Protein AF-A0A836X8H7-F1 (afdb_monomer)

Foldseek 3Di:
DDPVVVVVCCVVVDDVVVVVVVVVVVVVVQVVLLVQQLDDDDADDLQVQLCVLVVHDDSVLAFFPSSLLSLLLVLLVCCQPPRPGNLLQDDDPDSVVPLLSNLLSLLLLVLSLLSLCLCFQQWQDPDNPDDTDPLSVQQNVLSVPDSHAPDPVRNNVSSNSNSVSSSVQSVCSSVVNTGTDLALVSVLVSLVVLLVVLVVLLLLLVLLLVVVPPDVPCPVNPP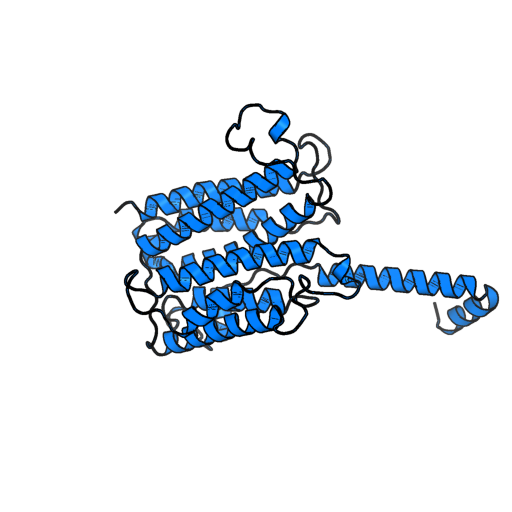DDRDPPVCNSSSLSSSLSNLSSVLSSLSSSCVSNVVVCVVLVNNVLSVLLSVLSVQLNPDDPDPDQDNDPCVDPDDHSSNSSSVSSVSSSVSSVVSSVSSVDD

Solvent-accessible surface area (backbone atoms only — not comparable to full-atom values): 17291 Å² total; per-residue (Å²): 137,55,76,65,63,52,54,54,46,39,72,73,61,36,71,70,51,44,51,52,50,52,51,52,51,49,51,52,53,51,52,54,50,52,52,55,39,55,51,76,81,78,89,73,62,45,64,62,50,31,29,61,76,69,73,47,93,53,73,87,78,51,51,64,44,41,38,37,44,42,40,51,27,50,52,51,48,43,56,46,66,36,53,80,37,55,54,51,32,51,88,51,84,72,53,67,78,50,58,50,51,30,26,16,48,51,20,24,46,52,40,48,39,54,48,36,47,38,40,44,59,34,29,46,25,94,45,89,84,48,80,71,52,76,30,43,70,50,16,34,61,26,53,69,48,64,72,55,36,64,54,91,78,28,32,65,59,36,35,49,51,14,29,52,22,36,54,49,42,45,56,27,36,75,67,70,73,46,61,51,46,72,42,45,68,40,51,24,56,48,31,54,53,50,28,55,49,32,50,52,44,21,51,52,26,41,43,52,64,60,56,77,75,76,64,89,77,59,82,90,55,73,84,61,74,75,60,56,82,92,45,40,55,37,52,45,26,18,43,42,21,23,40,57,41,43,41,50,50,50,57,16,43,54,61,47,32,35,69,51,29,54,77,59,73,37,50,68,49,51,52,49,26,44,49,28,37,53,60,43,60,55,89,78,88,63,98,62,90,43,70,36,89,70,83,59,97,46,60,29,55,40,52,56,29,21,52,26,31,44,54,21,24,54,40,31,48,52,50,30,52,46,42,69,57,128

Nearest PDB structures (foldseek):
  1aep-assembly1_A  TM=2.879E-01  e=6.092E+00  Locusta migratoria
  6gy8-assembly2_B  TM=2.038E-01  e=4.685E+00  Xenorhabdus nematophila ATCC 19061

Secondary structure (DSSP, 8-state):
--HHHHHHHHHHH-HHHHHHHHHHHHHHHHHHHHHHHTPPPPP--HHHHHHHHHT-S-GGGSPTTHHHHHHHHHHHHHHHHSTTS--TT--STTGGG--HHHHHHHHHHHHHHHHHHHIIIIIS-SSTTSPPPTTHHHHHHHHHS-TT--SSSPHHHHHHHHHHHHHHHHHHHHTTSS-----HHHHHHHHHHHHHHHHHHHHHHHHHTTGGGT-S--GGGTTSPPPPGGGHHHHHHHHHHHHHHHHHHHHHHHHHTHHHHHHTT-HHHHHHHHHHHHHHTPPP--SS--B--SSSSS-BHHHHHHHHHHHHHHHHHHHHHHHH--

Sequence (326 aa):
MTFRTLIDNIRYRGALWATGFFLLVAMILTTIYAQYISLEPNQFNVQKRALITAKKTTTRALPTGYVYSNTLSVLADTILEKNGGYLSNDIAPPSVFLDNMPSWEFGALVMIRDGATALRNQFARSQSQSNEDPDLARAEPSFYYQHNSWALPSTEGEYSKGAKALKGYMGRLLNNRAQFYSRADNLRQYFEVVEKRLGGLSARLIASTGRLQSDGVNQRYEAMKQTPWIKIDDVFWEARGATWALVHLLKAVEHDFGNVLANKNATETMKRVIHELEKAITPIWSPMILNGDGFGILSNYSLTMATYITRANAATLDLRDIMMRG

Radius of gyration: 23.07 Å; Cα contacts (8 Å, |Δi|>4): 443; chains: 1; bounding box: 54×48×78 Å

Mean predicted aligned error: 7.05 Å

Structure (mmCIF, N/CA/C/O backbone):
data_AF-A0A836X8H7-F1
#
_entry.id   AF-A0A836X8H7-F1
#
loop_
_atom_site.group_PDB
_atom_site.id
_atom_site.type_symbol
_atom_site.label_atom_id
_atom_site.label_alt_id
_atom_site.label_comp_id
_atom_site.label_asym_id
_atom_site.label_entity_id
_atom_site.label_seq_id
_atom_site.pdbx_PDB_ins_code
_atom_site.Cartn_x
_atom_site.Cartn_y
_atom_site.Cartn_z
_atom_site.occupancy
_atom_site.B_iso_or_equiv
_atom_site.auth_seq_id
_atom_site.auth_comp_id
_atom_site.auth_asym_id
_atom_site.auth_atom_id
_atom_site.pdbx_PDB_model_num
ATOM 1 N N . MET A 1 1 ? 5.248 0.593 -46.477 1.00 52.91 1 MET A N 1
ATOM 2 C CA . MET A 1 1 ? 6.104 -0.498 -46.992 1.00 52.91 1 MET A CA 1
ATOM 3 C C . MET A 1 1 ? 5.207 -1.705 -47.216 1.00 52.91 1 MET A C 1
ATOM 5 O O . MET A 1 1 ? 4.563 -2.133 -46.270 1.00 52.91 1 MET A O 1
ATOM 9 N N . THR A 1 2 ? 5.037 -2.175 -48.451 1.00 72.31 2 THR A N 1
ATOM 10 C CA . THR A 1 2 ? 4.169 -3.333 -48.740 1.00 72.31 2 THR A CA 1
ATOM 11 C C . THR A 1 2 ? 4.937 -4.632 -48.488 1.00 72.31 2 THR A C 1
ATOM 13 O O . THR A 1 2 ? 6.156 -4.670 -48.657 1.00 72.31 2 THR A O 1
ATOM 16 N N . PHE A 1 3 ? 4.248 -5.712 -48.110 1.00 69.81 3 PHE A N 1
ATOM 17 C CA . PHE A 1 3 ? 4.879 -7.007 -47.801 1.00 69.81 3 PHE A CA 1
ATOM 18 C C . PHE A 1 3 ? 5.780 -7.518 -48.946 1.00 69.81 3 PHE A C 1
ATOM 20 O O . PHE A 1 3 ? 6.871 -8.025 -48.704 1.00 69.81 3 PHE A O 1
ATOM 27 N N . ARG A 1 4 ? 5.387 -7.263 -50.206 1.00 68.12 4 ARG A N 1
ATOM 28 C CA . ARG A 1 4 ? 6.206 -7.541 -51.403 1.00 68.12 4 ARG A CA 1
ATOM 29 C C . ARG A 1 4 ? 7.549 -6.799 -51.402 1.00 68.12 4 ARG A C 1
ATOM 31 O O . ARG A 1 4 ? 8.583 -7.429 -51.564 1.00 68.12 4 ARG A O 1
ATOM 38 N N . THR A 1 5 ? 7.556 -5.496 -51.116 1.00 72.38 5 THR A N 1
ATOM 39 C CA . THR A 1 5 ? 8.798 -4.693 -51.081 1.00 72.38 5 THR A CA 1
ATOM 40 C C . THR A 1 5 ? 9.760 -5.079 -49.953 1.00 72.38 5 THR A C 1
ATOM 42 O O . THR A 1 5 ? 10.957 -4.808 -50.051 1.00 72.38 5 THR A O 1
ATOM 45 N N . LEU A 1 6 ? 9.260 -5.710 -48.885 1.00 69.44 6 LEU A N 1
ATOM 46 C CA . LEU A 1 6 ? 10.092 -6.259 -47.814 1.00 69.44 6 LEU A CA 1
ATOM 47 C C . LEU A 1 6 ? 10.798 -7.541 -48.281 1.00 69.44 6 LEU A C 1
ATOM 49 O O . LEU A 1 6 ? 12.006 -7.667 -48.107 1.00 69.44 6 LEU A O 1
ATOM 53 N N . ILE A 1 7 ? 10.062 -8.450 -48.932 1.00 70.88 7 ILE A N 1
ATOM 54 C CA . ILE A 1 7 ? 10.601 -9.706 -49.478 1.00 70.88 7 ILE A CA 1
ATOM 55 C C . ILE A 1 7 ? 11.658 -9.427 -50.553 1.00 70.88 7 ILE A C 1
ATOM 57 O O . ILE A 1 7 ? 12.737 -10.020 -50.517 1.00 70.88 7 ILE A O 1
ATOM 61 N N . ASP A 1 8 ? 11.391 -8.489 -51.464 1.00 70.19 8 ASP A N 1
ATOM 62 C CA . ASP A 1 8 ? 12.336 -8.136 -52.529 1.00 70.19 8 ASP A CA 1
ATOM 63 C C . ASP A 1 8 ? 13.625 -7.507 -51.965 1.00 70.19 8 ASP A C 1
ATOM 65 O O . ASP A 1 8 ? 14.724 -7.837 -52.412 1.00 70.19 8 ASP A O 1
ATOM 69 N N . ASN A 1 9 ? 13.525 -6.681 -50.913 1.00 66.75 9 ASN A N 1
ATOM 70 C CA . ASN A 1 9 ? 14.696 -6.132 -50.214 1.00 66.75 9 ASN A CA 1
ATOM 71 C C . ASN A 1 9 ? 15.510 -7.201 -49.471 1.00 66.75 9 ASN A C 1
ATOM 73 O O . ASN A 1 9 ? 16.740 -7.165 -49.521 1.00 66.75 9 ASN A O 1
ATOM 77 N N . ILE A 1 10 ? 14.847 -8.154 -48.805 1.00 67.38 10 ILE A N 1
ATOM 78 C CA . ILE A 1 10 ? 15.506 -9.289 -48.135 1.00 67.38 10 ILE A CA 1
ATOM 79 C C . ILE A 1 10 ? 16.299 -10.114 -49.157 1.00 67.38 10 ILE A C 1
ATOM 81 O O . ILE A 1 10 ? 17.438 -10.503 -48.897 1.00 67.38 10 ILE A O 1
ATOM 85 N N . ARG A 1 11 ? 15.725 -10.326 -50.347 1.00 65.06 11 ARG A N 1
ATOM 86 C CA . ARG A 1 11 ? 16.360 -11.076 -51.435 1.00 65.06 11 ARG A CA 1
ATOM 87 C C . ARG A 1 11 ? 17.559 -10.337 -52.046 1.00 65.06 11 ARG A C 1
ATOM 89 O O . ARG A 1 11 ? 18.520 -10.993 -52.431 1.00 65.06 11 ARG A O 1
ATOM 96 N N . TYR A 1 12 ? 17.526 -9.001 -52.101 1.00 70.12 12 TYR A N 1
ATOM 97 C CA . TYR A 1 12 ? 18.581 -8.169 -52.701 1.00 70.12 12 TYR A CA 1
ATOM 98 C C . TYR A 1 12 ? 19.761 -7.870 -51.754 1.00 70.12 12 TYR A C 1
ATOM 100 O O . TYR A 1 12 ? 20.890 -7.717 -52.208 1.00 70.12 12 TYR A O 1
ATOM 108 N N . ARG A 1 13 ? 19.522 -7.777 -50.436 1.00 75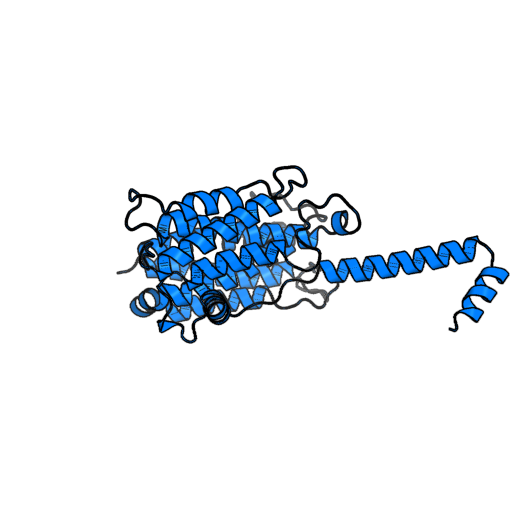.38 13 ARG A N 1
ATOM 109 C CA . ARG A 1 13 ? 20.534 -7.366 -49.434 1.00 75.38 13 ARG A CA 1
ATOM 110 C C . ARG A 1 13 ? 21.190 -8.521 -48.663 1.00 75.38 13 ARG A C 1
ATOM 112 O O . ARG A 1 13 ? 22.130 -8.287 -47.906 1.00 75.38 13 ARG A O 1
ATOM 119 N N . GLY A 1 14 ? 20.726 -9.755 -48.864 1.00 84.62 14 GLY A N 1
ATOM 120 C CA . GLY A 1 14 ? 21.307 -10.965 -48.277 1.00 84.62 14 GLY A CA 1
ATOM 121 C C . GLY A 1 14 ? 20.879 -11.251 -46.829 1.00 84.62 14 GLY A C 1
ATOM 122 O O . GLY A 1 14 ? 20.277 -10.421 -46.146 1.00 84.62 14 GLY A O 1
ATOM 123 N N . ALA A 1 15 ? 21.203 -12.458 -46.351 1.00 81.81 15 ALA A N 1
ATOM 124 C CA . ALA A 1 15 ? 20.744 -12.987 -45.062 1.00 81.81 15 ALA A CA 1
ATOM 125 C C . ALA A 1 15 ? 21.163 -12.134 -43.848 1.00 81.81 15 ALA A C 1
ATOM 127 O O . ALA A 1 15 ? 20.385 -12.004 -42.909 1.00 81.81 15 ALA A O 1
ATOM 128 N N . LEU A 1 16 ? 22.344 -11.504 -43.889 1.00 83.00 16 LEU A N 1
ATOM 129 C CA . LEU A 1 16 ? 22.856 -10.641 -42.813 1.00 83.00 16 LEU A CA 1
ATOM 130 C C . LEU A 1 16 ? 22.016 -9.371 -42.605 1.00 83.00 16 LEU A C 1
ATOM 132 O O . LEU A 1 16 ? 21.837 -8.916 -41.478 1.00 83.00 16 LEU A O 1
ATOM 136 N N . TRP A 1 17 ? 21.479 -8.791 -43.682 1.00 87.06 17 TRP A N 1
ATOM 137 C CA . TRP A 1 17 ? 20.604 -7.625 -43.568 1.00 87.06 17 TRP A CA 1
ATOM 138 C C . TRP A 1 17 ? 19.243 -8.013 -42.980 1.00 87.06 17 TRP A C 1
ATOM 140 O O . TRP A 1 17 ? 18.709 -7.306 -42.127 1.00 87.06 17 TRP A O 1
ATOM 150 N N . ALA A 1 18 ? 18.707 -9.165 -43.395 1.00 86.25 18 ALA A N 1
ATOM 151 C CA . ALA A 1 18 ? 17.451 -9.688 -42.870 1.00 86.25 18 ALA A CA 1
ATOM 152 C C . ALA A 1 18 ? 17.552 -10.027 -41.375 1.00 86.25 18 ALA A C 1
ATOM 154 O O . ALA A 1 18 ? 16.681 -9.624 -40.607 1.00 86.25 18 ALA A O 1
ATOM 155 N N . THR A 1 19 ? 18.624 -10.702 -40.938 1.00 87.50 19 THR A N 1
ATOM 156 C CA . THR A 1 19 ? 18.844 -10.993 -39.512 1.00 87.50 19 THR A CA 1
ATOM 157 C C . THR A 1 19 ? 18.981 -9.715 -38.691 1.00 87.50 19 THR A C 1
ATOM 159 O O . THR A 1 19 ? 18.316 -9.592 -37.666 1.00 87.50 19 THR A O 1
ATOM 162 N N . GLY A 1 20 ? 19.757 -8.731 -39.157 1.00 91.56 20 GLY A N 1
ATOM 163 C CA . GLY A 1 20 ? 19.874 -7.428 -38.494 1.00 91.56 20 GLY A CA 1
ATOM 164 C C . GLY A 1 20 ? 18.534 -6.695 -38.372 1.00 91.56 20 GLY A C 1
ATOM 165 O O . GLY A 1 20 ? 18.214 -6.163 -37.311 1.00 91.56 20 GLY A O 1
ATOM 166 N N . PHE A 1 21 ? 17.712 -6.719 -39.426 1.00 90.31 21 PHE A N 1
ATOM 167 C CA . PHE A 1 21 ? 16.369 -6.139 -39.402 1.00 90.31 21 PHE A CA 1
ATOM 168 C C . PHE A 1 21 ? 15.453 -6.833 -38.382 1.00 90.31 21 PHE A C 1
ATOM 170 O O . PHE A 1 21 ? 14.823 -6.154 -37.574 1.00 90.31 21 PHE A O 1
ATOM 177 N N . PHE A 1 22 ? 15.402 -8.170 -38.367 1.00 91.44 22 PHE A N 1
ATOM 178 C CA . PHE A 1 22 ? 14.584 -8.908 -37.398 1.00 91.44 22 PHE A CA 1
ATOM 179 C C . PHE A 1 22 ? 15.057 -8.712 -35.955 1.00 91.44 22 PHE A C 1
ATOM 181 O O . PHE A 1 22 ? 14.217 -8.568 -35.071 1.00 91.44 22 PHE A O 1
ATOM 188 N N . LEU A 1 23 ? 16.371 -8.643 -35.711 1.00 92.56 23 LEU A N 1
ATOM 189 C CA . LEU A 1 23 ? 16.920 -8.333 -34.387 1.00 92.56 23 LEU A CA 1
ATOM 190 C C . LEU A 1 23 ? 16.530 -6.927 -33.924 1.00 92.56 23 LEU A C 1
ATOM 192 O O . LEU A 1 23 ? 16.123 -6.759 -32.778 1.00 92.56 23 LEU A O 1
ATOM 196 N N . LEU A 1 24 ? 16.591 -5.931 -34.812 1.00 91.94 24 LEU A N 1
ATOM 197 C CA . LEU A 1 24 ? 16.162 -4.568 -34.499 1.00 91.94 24 LEU A CA 1
ATOM 198 C C . LEU A 1 24 ? 14.665 -4.517 -34.164 1.00 91.94 24 LEU A C 1
ATOM 200 O O . LEU A 1 24 ? 14.275 -3.897 -33.177 1.00 91.94 24 LEU A O 1
ATOM 204 N N . VAL A 1 25 ? 13.826 -5.188 -34.960 1.00 93.25 25 VAL A N 1
ATOM 205 C CA . VAL A 1 25 ? 12.381 -5.275 -34.700 1.00 93.25 25 VAL A CA 1
ATOM 206 C C . VAL A 1 25 ? 12.113 -5.973 -33.368 1.00 93.25 25 VAL A C 1
ATOM 208 O O . VAL A 1 25 ? 11.330 -5.462 -32.570 1.00 93.25 25 VAL A O 1
ATOM 211 N N . ALA A 1 26 ? 12.782 -7.096 -33.094 1.00 91.38 26 ALA A N 1
ATOM 212 C CA . ALA A 1 26 ? 12.658 -7.807 -31.827 1.00 91.38 26 ALA A CA 1
ATOM 213 C C . ALA A 1 26 ? 13.056 -6.913 -30.644 1.00 91.38 26 ALA A C 1
ATOM 215 O O . ALA A 1 26 ? 12.295 -6.815 -29.688 1.00 91.38 26 ALA A O 1
ATOM 216 N N . MET A 1 27 ? 14.179 -6.195 -30.747 1.00 89.94 27 MET A N 1
ATOM 217 C CA . MET A 1 27 ? 14.643 -5.252 -29.728 1.00 89.94 27 MET A CA 1
ATOM 218 C C . MET A 1 27 ? 13.599 -4.159 -29.453 1.00 89.94 27 MET A C 1
ATOM 220 O O . MET A 1 27 ? 13.234 -3.935 -28.301 1.00 89.94 27 MET A O 1
ATOM 224 N N . ILE A 1 28 ? 13.049 -3.535 -30.501 1.00 91.50 28 ILE A N 1
ATOM 225 C CA . ILE A 1 28 ? 12.004 -2.508 -30.367 1.00 91.50 28 ILE A CA 1
ATOM 226 C C . ILE A 1 28 ? 10.764 -3.079 -29.668 1.00 91.50 28 ILE A C 1
ATOM 228 O O . ILE A 1 28 ? 10.256 -2.470 -28.726 1.00 91.50 28 ILE A O 1
ATOM 232 N N . LEU A 1 29 ? 10.292 -4.257 -30.088 1.00 91.88 29 LEU A N 1
ATOM 233 C CA . LEU A 1 29 ? 9.134 -4.909 -29.473 1.00 91.88 29 LEU A CA 1
ATOM 234 C C . LEU A 1 29 ? 9.390 -5.248 -28.001 1.00 91.88 29 LEU A C 1
ATOM 236 O O . LEU A 1 29 ? 8.521 -5.001 -27.165 1.00 91.88 29 LEU A O 1
ATOM 240 N N . THR A 1 30 ? 10.583 -5.745 -27.661 1.00 87.75 30 THR A N 1
ATOM 241 C CA . THR A 1 30 ? 10.951 -6.027 -26.267 1.00 87.75 30 THR A CA 1
ATOM 242 C C . THR A 1 30 ? 11.024 -4.764 -25.419 1.00 87.75 30 THR A C 1
ATOM 244 O O . THR A 1 30 ? 10.563 -4.792 -24.284 1.00 87.75 30 THR A O 1
ATOM 247 N N . THR A 1 31 ? 11.518 -3.642 -25.954 1.00 86.06 31 THR A N 1
ATOM 248 C CA . THR A 1 31 ? 11.551 -2.363 -25.230 1.00 86.06 31 THR A CA 1
ATOM 249 C C . THR A 1 31 ? 10.145 -1.816 -24.991 1.00 86.06 31 THR A C 1
ATOM 251 O O . THR A 1 31 ? 9.846 -1.380 -23.882 1.00 86.06 31 THR A O 1
ATOM 254 N N . ILE A 1 32 ? 9.257 -1.878 -25.990 1.00 89.38 32 ILE A N 1
ATOM 255 C CA . ILE A 1 32 ? 7.853 -1.461 -25.836 1.00 89.38 32 ILE A CA 1
ATOM 256 C C . ILE A 1 32 ? 7.155 -2.325 -24.781 1.00 89.38 32 ILE A C 1
ATOM 258 O O . ILE A 1 32 ? 6.470 -1.802 -23.903 1.00 89.38 32 ILE A O 1
ATOM 262 N N . TYR A 1 33 ? 7.354 -3.643 -24.836 1.00 89.81 33 TYR A N 1
ATOM 263 C CA . TYR A 1 33 ? 6.793 -4.561 -23.850 1.00 89.81 33 TYR A CA 1
ATOM 264 C C . TYR A 1 33 ? 7.347 -4.298 -22.443 1.00 89.81 33 TYR A C 1
ATOM 266 O O . TYR A 1 33 ? 6.570 -4.203 -21.498 1.00 89.81 33 TYR A O 1
ATOM 274 N N . ALA A 1 34 ? 8.661 -4.092 -22.312 1.00 86.62 34 ALA A N 1
ATOM 275 C CA . ALA A 1 34 ? 9.318 -3.749 -21.053 1.00 86.62 34 ALA A CA 1
ATOM 276 C C . ALA A 1 34 ? 8.761 -2.457 -20.437 1.00 86.62 34 ALA A C 1
ATOM 278 O O . ALA A 1 34 ? 8.486 -2.412 -19.239 1.00 86.62 34 ALA A O 1
ATOM 279 N N . GLN A 1 35 ? 8.520 -1.426 -21.252 1.00 85.44 35 GLN A N 1
ATOM 280 C CA . GLN A 1 35 ? 7.884 -0.189 -20.795 1.00 85.44 35 GLN A CA 1
ATOM 281 C C . GLN A 1 35 ? 6.445 -0.432 -20.338 1.00 85.44 35 GLN A C 1
ATOM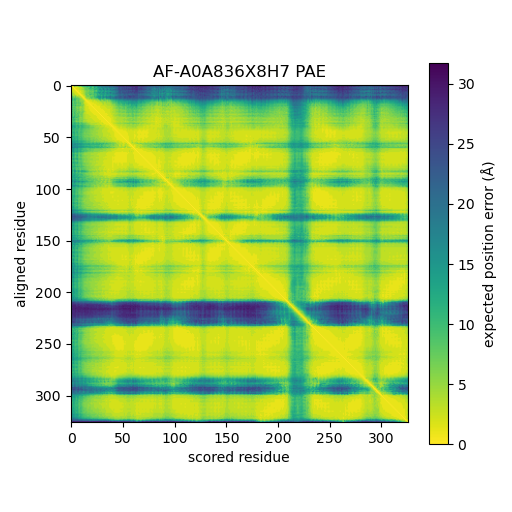 283 O O . GLN A 1 35 ? 6.047 0.078 -19.296 1.00 85.44 35 GLN A O 1
ATOM 288 N N . TYR A 1 36 ? 5.681 -1.242 -21.074 1.00 90.12 36 TYR A N 1
ATOM 289 C CA . TYR A 1 36 ? 4.295 -1.566 -20.738 1.00 90.12 36 TYR A CA 1
ATOM 290 C C . TYR A 1 36 ? 4.158 -2.299 -19.393 1.00 90.12 36 TYR A C 1
ATOM 292 O O . TYR A 1 36 ? 3.312 -1.923 -18.578 1.00 90.12 36 TYR A O 1
ATOM 300 N N . ILE A 1 37 ? 5.005 -3.300 -19.126 1.00 90.25 37 ILE A N 1
ATOM 301 C CA . ILE A 1 37 ? 5.007 -4.033 -17.844 1.00 90.25 37 ILE A CA 1
ATOM 302 C C . ILE A 1 37 ? 5.621 -3.226 -16.688 1.00 90.25 37 ILE A C 1
ATOM 304 O O . ILE A 1 37 ? 5.389 -3.535 -15.523 1.00 90.25 37 ILE A O 1
ATOM 308 N N . SER A 1 38 ? 6.353 -2.154 -17.005 1.00 87.44 38 SER A N 1
ATOM 309 C CA . SER A 1 38 ? 6.893 -1.197 -16.029 1.00 87.44 38 SER A CA 1
ATOM 310 C C . SER A 1 38 ? 5.921 -0.063 -15.676 1.00 87.44 38 SER A C 1
ATOM 312 O O . SER A 1 38 ? 6.267 0.811 -14.884 1.00 87.44 38 SER A O 1
ATOM 314 N N . LEU A 1 39 ? 4.708 -0.043 -16.241 1.00 89.50 39 LEU A N 1
ATOM 315 C CA . LEU A 1 39 ? 3.712 0.974 -15.902 1.00 89.50 39 LEU A CA 1
ATOM 316 C C . LEU A 1 39 ? 3.148 0.747 -14.495 1.00 89.50 39 LEU A C 1
ATOM 318 O O . LEU A 1 39 ? 2.599 -0.315 -14.194 1.00 89.50 39 LEU A O 1
ATOM 322 N N . GLU A 1 40 ? 3.230 1.779 -13.655 1.00 91.12 40 GLU A N 1
ATOM 323 C CA . GLU A 1 40 ? 2.638 1.766 -12.316 1.00 91.12 40 GLU A CA 1
ATOM 324 C C . GLU A 1 40 ? 1.101 1.651 -12.382 1.00 91.12 40 GLU A C 1
ATOM 326 O O . GLU A 1 40 ? 0.456 2.317 -13.202 1.00 91.12 40 GLU A O 1
ATOM 331 N N . PRO A 1 41 ? 0.475 0.863 -11.490 1.00 94.56 41 PRO A N 1
ATOM 332 C CA . PRO A 1 41 ? -0.974 0.843 -11.351 1.00 94.56 41 PRO A CA 1
ATOM 333 C C . PRO A 1 41 ? -1.551 2.210 -10.959 1.00 94.56 41 PRO A C 1
ATOM 335 O O . PRO A 1 41 ? -1.051 2.905 -10.071 1.00 94.56 41 PRO A O 1
ATOM 338 N N . ASN A 1 42 ? -2.680 2.571 -11.569 1.00 93.81 42 ASN A N 1
ATOM 339 C CA . ASN A 1 42 ? -3.389 3.807 -11.240 1.00 93.81 42 ASN A CA 1
ATOM 340 C C . ASN A 1 42 ? -3.907 3.804 -9.794 1.00 93.81 42 ASN A C 1
ATOM 342 O O . ASN A 1 42 ? -4.291 2.766 -9.250 1.00 93.81 42 ASN A O 1
ATOM 346 N N . GLN A 1 43 ? -4.001 4.993 -9.196 1.00 94.88 43 GLN A N 1
ATOM 347 C CA . GLN A 1 43 ? -4.715 5.153 -7.931 1.00 94.88 43 GLN A CA 1
ATOM 348 C C . GLN A 1 43 ? -6.204 4.826 -8.099 1.00 94.88 43 GLN A C 1
ATOM 350 O O . GLN A 1 43 ? -6.810 5.109 -9.136 1.00 94.88 43 GLN A O 1
ATOM 355 N N . PHE A 1 44 ? -6.822 4.288 -7.049 1.00 96.62 44 PHE A N 1
ATOM 356 C CA . PHE A 1 44 ? -8.245 3.969 -7.028 1.00 96.62 44 PHE A CA 1
ATOM 357 C C . PHE A 1 44 ? -8.960 4.594 -5.829 1.00 96.62 44 PHE A C 1
ATOM 359 O O . PHE A 1 44 ? -8.394 4.842 -4.765 1.00 96.62 44 PHE A O 1
ATOM 366 N N . ASN A 1 45 ? -10.263 4.830 -5.988 1.00 98.00 45 ASN A N 1
ATOM 367 C CA . ASN A 1 45 ? -11.102 5.272 -4.882 1.00 98.00 45 ASN A CA 1
ATOM 368 C C . ASN A 1 45 ? -11.457 4.071 -3.987 1.00 98.00 45 ASN A C 1
ATOM 370 O O . ASN A 1 45 ? -12.194 3.171 -4.403 1.00 98.00 45 ASN A O 1
ATOM 374 N N . VAL A 1 46 ? -10.942 4.081 -2.756 1.00 98.31 46 VAL A N 1
ATOM 375 C CA . VAL A 1 46 ? -11.078 2.983 -1.784 1.00 98.31 46 VAL A CA 1
ATOM 376 C C . VAL A 1 46 ? -12.534 2.682 -1.419 1.00 98.31 46 VAL A C 1
ATOM 378 O O . VAL A 1 46 ? -12.927 1.518 -1.362 1.00 98.31 46 VAL A O 1
ATOM 381 N N . GLN A 1 47 ? -13.369 3.715 -1.272 1.00 98.12 47 GLN A N 1
ATOM 382 C CA . GLN A 1 47 ? -14.787 3.574 -0.933 1.00 98.12 47 GLN A CA 1
ATOM 383 C C . GLN A 1 47 ? -15.568 2.976 -2.107 1.00 98.12 47 GLN A C 1
ATOM 385 O O . GLN A 1 47 ? -16.304 2.006 -1.938 1.00 98.12 47 GLN A O 1
ATOM 390 N N . LYS A 1 48 ? -15.361 3.495 -3.325 1.00 97.69 48 LYS A N 1
ATOM 391 C CA . LYS A 1 48 ? -16.001 2.979 -4.544 1.00 97.69 48 LYS A CA 1
ATOM 392 C C . LYS A 1 48 ? -15.638 1.516 -4.777 1.00 97.69 48 LYS A C 1
ATOM 394 O O . LYS A 1 48 ? -16.512 0.716 -5.103 1.00 97.69 48 LYS A O 1
ATOM 399 N N . ARG A 1 49 ? -14.366 1.151 -4.593 1.00 97.56 49 ARG A N 1
ATOM 400 C CA . ARG A 1 49 ? -13.923 -0.238 -4.745 1.00 97.56 49 ARG A CA 1
ATOM 401 C C . ARG A 1 49 ? -14.565 -1.143 -3.692 1.00 97.56 49 ARG A C 1
ATOM 403 O O . ARG A 1 49 ? -15.045 -2.210 -4.055 1.00 97.56 49 ARG A O 1
ATOM 410 N N . ALA A 1 50 ? -14.658 -0.693 -2.440 1.00 97.88 50 ALA A N 1
ATOM 411 C CA . ALA A 1 50 ? -15.334 -1.435 -1.377 1.00 97.88 50 ALA A CA 1
ATOM 412 C C . ALA A 1 50 ? -16.831 -1.649 -1.663 1.00 97.88 5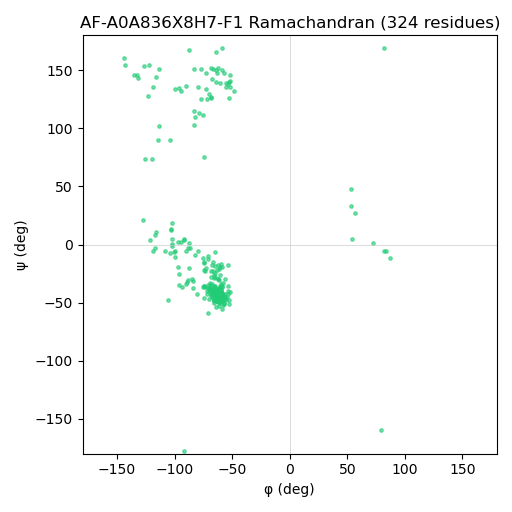0 ALA A C 1
ATOM 414 O O . ALA A 1 50 ? -17.338 -2.751 -1.470 1.00 97.88 50 ALA A O 1
ATOM 415 N N . LEU A 1 51 ? -17.528 -0.636 -2.188 1.00 97.69 51 LEU A N 1
ATOM 416 C CA . LEU A 1 51 ? -18.934 -0.747 -2.593 1.00 97.69 51 LEU A CA 1
ATOM 417 C C . LEU A 1 51 ? -19.149 -1.786 -3.697 1.00 97.69 51 LEU A C 1
ATOM 419 O O . LEU A 1 51 ? -20.076 -2.594 -3.606 1.00 97.69 51 LEU A O 1
ATOM 423 N N . ILE A 1 52 ? -18.270 -1.796 -4.704 1.00 97.06 52 ILE A N 1
ATOM 424 C CA . ILE A 1 52 ? -18.300 -2.781 -5.794 1.00 97.06 52 ILE A CA 1
ATOM 425 C C . ILE A 1 52 ? -18.104 -4.194 -5.233 1.00 97.06 52 ILE A C 1
ATOM 427 O O . ILE A 1 52 ? -18.916 -5.073 -5.518 1.00 97.06 52 ILE A O 1
ATOM 431 N N . THR A 1 53 ? -17.084 -4.409 -4.394 1.00 95.94 53 THR A N 1
ATOM 432 C CA . THR A 1 53 ? -16.811 -5.724 -3.789 1.00 95.94 53 THR A CA 1
ATOM 433 C C . THR A 1 53 ? -17.968 -6.203 -2.909 1.00 95.94 53 THR A C 1
ATOM 435 O O . THR A 1 53 ? -18.363 -7.366 -2.981 1.00 95.94 53 THR A O 1
ATOM 438 N N . ALA A 1 54 ? -18.562 -5.307 -2.117 1.00 95.25 54 ALA A N 1
ATOM 439 C CA . ALA A 1 54 ? -19.681 -5.625 -1.233 1.00 95.25 54 ALA A CA 1
ATOM 440 C C . ALA A 1 54 ? -21.022 -5.796 -1.964 1.00 95.25 54 ALA A C 1
ATOM 442 O O . ALA A 1 54 ? -21.996 -6.232 -1.345 1.00 95.25 54 ALA A O 1
ATOM 443 N N . LYS A 1 55 ? -21.096 -5.414 -3.249 1.00 95.62 55 LYS A N 1
ATOM 444 C CA . LYS A 1 55 ? -22.345 -5.281 -4.015 1.00 95.62 55 LYS A CA 1
ATOM 445 C C . LYS A 1 55 ? -23.360 -4.385 -3.284 1.00 95.62 55 LYS A C 1
ATOM 447 O O . LYS A 1 55 ? -24.523 -4.749 -3.112 1.00 95.62 55 LYS A O 1
ATOM 452 N N . LYS A 1 56 ? -22.901 -3.221 -2.807 1.00 94.06 56 LYS A N 1
ATOM 453 C CA . LYS A 1 56 ? -23.708 -2.219 -2.086 1.00 94.06 56 LYS A CA 1
ATOM 454 C C . LYS A 1 56 ? -23.672 -0.870 -2.799 1.00 94.06 56 LYS A C 1
ATOM 456 O O . LYS A 1 56 ? -22.709 -0.545 -3.482 1.00 94.06 56 LYS A O 1
ATOM 461 N N . THR A 1 57 ? -24.710 -0.064 -2.589 1.00 90.75 57 THR A N 1
ATOM 462 C CA . THR A 1 57 ? -24.858 1.249 -3.244 1.00 90.75 57 THR A CA 1
ATOM 463 C C . THR A 1 57 ? -24.361 2.411 -2.383 1.00 90.75 57 THR A C 1
ATOM 465 O O . THR A 1 57 ? -23.984 3.448 -2.914 1.00 90.75 57 THR A O 1
ATOM 468 N N . THR A 1 58 ? -24.345 2.259 -1.054 1.00 91.12 58 THR A N 1
ATOM 469 C CA . THR A 1 58 ? -23.974 3.326 -0.109 1.00 91.12 58 THR A CA 1
ATOM 470 C C . THR A 1 58 ? -22.978 2.841 0.934 1.00 91.12 58 THR A C 1
ATOM 472 O O . THR A 1 58 ? -23.069 1.706 1.405 1.00 91.12 58 THR A O 1
ATOM 475 N N . THR A 1 59 ? -22.038 3.708 1.320 1.00 88.00 59 THR A N 1
ATOM 476 C CA . THR A 1 59 ? -20.997 3.401 2.316 1.00 88.00 59 THR A CA 1
ATOM 477 C C . THR A 1 59 ? -21.579 3.169 3.705 1.00 88.00 59 THR A C 1
ATOM 479 O O . THR A 1 59 ? -21.032 2.374 4.457 1.00 88.00 59 THR A O 1
ATOM 482 N N . ARG A 1 60 ? -22.747 3.751 4.017 1.00 88.06 60 ARG A N 1
ATOM 483 C CA . ARG A 1 60 ? -23.475 3.505 5.278 1.00 88.06 60 ARG A CA 1
ATOM 484 C C . ARG A 1 60 ? -23.906 2.047 5.464 1.00 88.06 60 ARG A C 1
ATOM 486 O O . ARG A 1 60 ? -24.197 1.641 6.580 1.00 88.06 60 ARG A O 1
ATOM 493 N N . ALA A 1 61 ? -23.989 1.278 4.377 1.00 90.12 61 ALA A N 1
ATOM 494 C CA . ALA A 1 61 ? -24.329 -0.142 4.421 1.00 90.12 61 ALA A CA 1
ATOM 495 C C . ALA A 1 61 ? -23.103 -1.046 4.648 1.00 90.12 61 ALA A C 1
ATOM 497 O O . ALA A 1 61 ? -23.258 -2.267 4.705 1.00 90.12 61 ALA A O 1
ATOM 498 N N . LEU A 1 62 ? -21.898 -0.473 4.720 1.00 95.56 62 LEU A N 1
ATOM 499 C CA . LEU A 1 62 ? -20.670 -1.202 5.007 1.00 95.56 62 LEU A CA 1
ATOM 500 C C . LEU A 1 62 ? -20.379 -1.136 6.513 1.00 95.56 62 LEU A C 1
ATOM 502 O O . LEU A 1 62 ? -20.431 -0.048 7.086 1.00 95.56 62 LEU A O 1
ATOM 506 N N . PRO A 1 63 ? -20.058 -2.267 7.163 1.00 96.50 63 PRO A N 1
ATOM 507 C CA . PRO A 1 63 ? -19.592 -2.250 8.542 1.00 96.50 63 PRO A CA 1
ATOM 508 C C . PRO A 1 63 ? -18.220 -1.569 8.633 1.00 96.50 63 PRO A C 1
ATOM 510 O O . PRO A 1 63 ? -17.420 -1.627 7.693 1.00 96.50 63 PRO A O 1
ATOM 513 N N . THR A 1 64 ? -17.932 -0.953 9.780 1.00 96.44 64 THR A N 1
ATOM 514 C CA . THR A 1 64 ? -16.622 -0.356 10.067 1.00 96.44 64 THR A CA 1
ATOM 515 C C . THR A 1 64 ? -15.506 -1.378 9.846 1.00 96.44 64 THR A C 1
ATOM 517 O O . THR A 1 64 ? -15.646 -2.549 10.200 1.00 96.44 64 THR A O 1
ATOM 520 N N . GLY A 1 65 ? -14.402 -0.951 9.233 1.00 97.12 65 GLY A N 1
ATOM 521 C CA . GLY A 1 65 ? -13.257 -1.811 8.921 1.00 97.12 65 GLY A CA 1
ATOM 522 C C . GLY A 1 65 ? -13.350 -2.543 7.584 1.00 97.12 65 GLY A C 1
ATOM 523 O O . GLY A 1 65 ? -12.357 -3.118 7.126 1.00 97.12 65 GLY A O 1
ATOM 524 N N . TYR A 1 66 ? -14.521 -2.540 6.935 1.00 98.50 66 TYR A N 1
ATOM 525 C CA . TYR A 1 66 ? -14.689 -3.173 5.630 1.00 98.50 66 TYR A CA 1
ATOM 526 C C . TYR A 1 66 ? -13.877 -2.457 4.548 1.00 98.50 66 TYR A C 1
ATOM 528 O O . TYR A 1 66 ? -13.283 -3.122 3.698 1.00 98.50 66 TYR A O 1
ATOM 536 N N . VAL A 1 67 ? -13.819 -1.119 4.566 1.00 98.62 67 VAL A N 1
ATOM 537 C CA . VAL A 1 67 ? -13.099 -0.348 3.540 1.00 98.62 67 VAL A CA 1
ATOM 538 C C . VAL A 1 67 ? -11.594 -0.576 3.658 1.00 98.62 67 VAL A C 1
ATOM 540 O O . VAL A 1 67 ? -10.945 -0.823 2.642 1.00 98.62 67 VAL A O 1
ATOM 543 N N . TYR A 1 68 ? -11.047 -0.590 4.874 1.00 98.75 68 TYR A N 1
ATOM 544 C CA . TYR A 1 68 ? -9.645 -0.907 5.147 1.00 98.75 68 TYR A CA 1
ATOM 545 C C . TYR A 1 68 ? -9.279 -2.325 4.699 1.00 98.75 68 TYR A C 1
ATOM 547 O O . TYR A 1 68 ? -8.331 -2.515 3.936 1.00 98.75 68 TYR A O 1
ATOM 555 N N . SER A 1 69 ? -10.089 -3.313 5.080 1.00 98.56 69 SER A N 1
ATOM 556 C CA . SER A 1 69 ? -9.855 -4.721 4.729 1.00 98.56 69 SER A CA 1
ATOM 557 C C . SER A 1 69 ? -9.954 -4.970 3.223 1.00 98.56 69 SER A C 1
ATOM 559 O O . SER A 1 69 ? -9.115 -5.660 2.643 1.00 98.56 69 SER A O 1
ATOM 561 N N . ASN A 1 70 ? -10.944 -4.355 2.567 1.00 98.75 70 ASN A N 1
ATOM 562 C CA . ASN A 1 70 ? -11.071 -4.398 1.114 1.00 98.75 70 ASN A CA 1
ATOM 563 C C . ASN A 1 70 ? -9.873 -3.734 0.434 1.00 98.75 70 ASN A C 1
ATOM 565 O O . ASN A 1 70 ? -9.389 -4.239 -0.570 1.00 98.75 70 ASN A O 1
ATOM 569 N N . THR A 1 71 ? -9.393 -2.612 0.968 1.00 98.88 71 THR A N 1
ATOM 570 C CA . THR A 1 71 ? -8.236 -1.909 0.407 1.00 98.88 71 THR A CA 1
ATOM 571 C C . THR A 1 71 ? -6.985 -2.777 0.479 1.00 98.88 71 THR A C 1
ATOM 573 O O . THR A 1 71 ? -6.328 -2.930 -0.543 1.00 98.88 71 THR A O 1
ATOM 576 N N . LEU A 1 72 ? -6.710 -3.434 1.612 1.00 98.56 72 LEU A N 1
ATOM 577 C CA . LEU A 1 72 ? -5.617 -4.410 1.717 1.00 98.56 72 LEU A CA 1
ATOM 578 C C . LEU A 1 72 ? -5.744 -5.536 0.688 1.00 98.56 72 LEU A C 1
ATOM 580 O O . LEU A 1 72 ? -4.777 -5.850 -0.001 1.00 98.56 72 LEU A O 1
ATOM 584 N N . SER A 1 73 ? -6.943 -6.108 0.544 1.00 98.56 73 SER A N 1
ATOM 585 C CA . SER A 1 73 ? -7.183 -7.160 -0.445 1.00 98.56 73 SER A CA 1
ATOM 586 C C . SER A 1 73 ? -6.953 -6.669 -1.872 1.00 98.56 73 SER A C 1
ATOM 588 O O . SER A 1 73 ? -6.386 -7.401 -2.672 1.00 98.56 73 SER A O 1
ATOM 590 N N . VAL A 1 74 ? -7.394 -5.455 -2.204 1.00 98.56 74 VAL A N 1
ATOM 591 C CA . VAL A 1 74 ? -7.229 -4.883 -3.545 1.00 98.56 74 VAL A CA 1
ATOM 592 C C . VAL A 1 74 ? -5.769 -4.558 -3.819 1.00 98.56 74 VAL A C 1
ATOM 594 O O . VAL A 1 74 ? -5.323 -4.782 -4.935 1.00 98.56 74 VAL A O 1
ATOM 597 N N . LEU A 1 75 ? -5.016 -4.061 -2.836 1.00 98.69 75 LEU A N 1
ATOM 598 C CA . LEU A 1 75 ? -3.579 -3.833 -2.983 1.00 98.69 75 LEU A CA 1
ATOM 599 C C . LEU A 1 75 ? -2.846 -5.152 -3.253 1.00 98.69 75 LEU A C 1
ATOM 601 O O . LEU A 1 75 ? -2.059 -5.214 -4.192 1.00 98.69 75 LEU A O 1
ATOM 605 N N . ALA A 1 76 ? -3.164 -6.206 -2.493 1.00 98.19 76 ALA A N 1
ATOM 606 C CA . ALA A 1 76 ? -2.615 -7.544 -2.700 1.00 98.19 76 ALA A CA 1
ATOM 607 C C . ALA A 1 76 ? -2.973 -8.121 -4.081 1.00 98.19 76 ALA A C 1
ATOM 609 O O . ALA A 1 76 ? -2.094 -8.614 -4.775 1.00 98.19 76 ALA A O 1
ATOM 610 N N . ASP A 1 77 ? -4.230 -8.009 -4.516 1.00 98.06 77 ASP A N 1
ATOM 611 C CA . ASP A 1 77 ? -4.626 -8.434 -5.865 1.00 98.06 77 ASP A CA 1
ATOM 612 C C . ASP A 1 77 ? -3.904 -7.583 -6.937 1.00 98.06 77 ASP A C 1
ATOM 614 O O . ASP A 1 77 ? -3.414 -8.110 -7.928 1.00 98.06 77 ASP A O 1
ATOM 618 N N . THR A 1 78 ? -3.752 -6.269 -6.725 1.00 97.88 78 THR A N 1
ATOM 619 C CA . THR A 1 78 ? -3.139 -5.356 -7.709 1.00 97.88 78 THR A CA 1
ATOM 620 C C . THR A 1 78 ? -1.655 -5.636 -7.924 1.00 97.88 78 THR A C 1
ATOM 622 O O . THR A 1 78 ? -1.204 -5.585 -9.064 1.00 97.88 78 THR A O 1
ATOM 625 N N . ILE A 1 79 ? -0.886 -5.942 -6.872 1.00 96.69 79 ILE A N 1
ATOM 626 C CA . ILE A 1 79 ? 0.535 -6.290 -7.050 1.00 96.69 79 ILE A CA 1
ATOM 627 C C . ILE A 1 79 ? 0.710 -7.588 -7.852 1.00 96.69 79 ILE A C 1
ATOM 629 O O . ILE A 1 79 ? 1.715 -7.727 -8.540 1.00 96.69 79 ILE A O 1
ATOM 633 N N . LEU A 1 80 ? -0.267 -8.502 -7.800 1.00 96.56 80 LEU A N 1
ATOM 634 C CA . LEU A 1 80 ? -0.251 -9.765 -8.542 1.00 96.56 80 LEU A CA 1
ATOM 635 C C . LEU A 1 80 ? -0.768 -9.617 -9.979 1.00 96.56 80 LEU A C 1
ATOM 637 O O . LEU A 1 80 ? -0.266 -10.273 -10.885 1.00 96.56 80 LEU A O 1
ATOM 641 N N . GLU A 1 81 ? -1.784 -8.778 -10.183 1.00 96.00 81 GLU A N 1
ATOM 642 C CA . GLU A 1 81 ? -2.546 -8.679 -11.437 1.00 96.00 81 GLU A CA 1
ATOM 643 C C . GLU A 1 81 ? -2.165 -7.470 -12.307 1.00 96.00 81 GLU A C 1
ATOM 645 O O . GLU A 1 81 ? -2.760 -7.264 -13.368 1.00 96.00 81 GLU A O 1
ATOM 650 N N . LYS A 1 82 ? -1.205 -6.637 -11.880 1.00 95.12 82 LYS A N 1
ATOM 651 C CA . LYS A 1 82 ? -0.720 -5.505 -12.686 1.00 95.12 82 LYS A CA 1
ATOM 652 C C . LYS A 1 82 ? -0.153 -5.964 -14.037 1.00 95.12 82 LYS A C 1
ATOM 654 O O . LYS A 1 82 ? 0.076 -7.148 -14.271 1.00 95.12 82 LYS A O 1
ATOM 659 N N . ASN A 1 83 ? 0.109 -5.012 -14.933 1.00 91.75 83 ASN A N 1
ATOM 660 C CA . ASN A 1 83 ? 0.684 -5.308 -16.248 1.00 91.75 83 ASN A CA 1
ATOM 661 C C . ASN A 1 83 ? 1.961 -6.157 -16.104 1.00 91.75 83 ASN A C 1
ATOM 663 O O . ASN A 1 83 ? 2.882 -5.779 -15.383 1.00 91.75 83 ASN A O 1
ATOM 667 N N . GLY A 1 84 ? 2.003 -7.301 -16.788 1.00 88.81 84 GLY A N 1
ATOM 668 C CA . GLY A 1 84 ? 3.113 -8.255 -16.703 1.00 88.81 84 GLY A CA 1
ATOM 669 C C . GLY A 1 84 ? 3.048 -9.243 -15.532 1.00 88.81 84 GLY A C 1
ATOM 670 O O . GLY A 1 84 ? 3.859 -10.155 -15.504 1.00 88.81 84 GLY A O 1
ATOM 671 N N . GLY A 1 85 ? 2.080 -9.121 -14.620 1.00 93.44 85 GLY A N 1
ATOM 672 C CA . GLY A 1 85 ? 1.978 -9.965 -13.429 1.00 93.44 85 GLY A CA 1
ATOM 673 C C . GLY A 1 85 ? 2.932 -9.536 -12.312 1.00 93.44 85 GLY A C 1
ATOM 674 O O . GLY A 1 85 ? 3.382 -8.385 -12.275 1.00 93.44 85 GLY A O 1
ATOM 675 N N . TYR A 1 86 ? 3.215 -10.458 -11.394 1.00 94.25 86 TYR A N 1
ATOM 676 C CA . TYR A 1 86 ? 4.190 -10.276 -10.321 1.00 94.25 86 TYR A CA 1
ATOM 677 C C . TYR A 1 86 ? 5.595 -10.585 -10.851 1.00 94.25 86 TYR A C 1
ATOM 679 O O . TYR A 1 86 ? 5.854 -11.707 -11.257 1.00 94.25 86 TYR A O 1
ATOM 687 N N . LEU A 1 87 ? 6.480 -9.587 -10.894 1.00 93.50 87 LEU A N 1
ATOM 688 C CA . LEU A 1 87 ? 7.774 -9.692 -11.579 1.00 93.50 87 LEU A CA 1
ATOM 689 C C . LEU A 1 87 ? 8.923 -10.042 -10.626 1.00 93.50 87 LEU A C 1
ATOM 691 O O . LEU A 1 87 ? 9.969 -10.508 -11.069 1.00 93.50 87 LEU A O 1
ATOM 695 N N . SER A 1 88 ? 8.761 -9.830 -9.316 1.00 92.19 88 SER A N 1
ATOM 696 C CA . SER A 1 88 ? 9.821 -10.049 -8.315 1.00 92.19 88 SER A CA 1
ATOM 697 C C . SER A 1 88 ? 10.343 -11.486 -8.235 1.00 92.19 88 SER A C 1
ATOM 699 O O . SER A 1 88 ? 11.419 -11.715 -7.680 1.00 92.19 88 SER A O 1
ATOM 701 N N . ASN A 1 89 ? 9.589 -12.461 -8.739 1.00 91.12 89 ASN A N 1
ATOM 702 C CA . ASN A 1 89 ? 9.972 -13.868 -8.800 1.00 91.12 89 ASN A CA 1
ATOM 703 C C . ASN A 1 89 ? 10.111 -14.389 -10.243 1.00 91.12 89 ASN A C 1
ATOM 705 O O . ASN A 1 89 ? 10.257 -15.596 -10.432 1.00 91.12 89 ASN A O 1
ATOM 709 N N . ASP A 1 90 ? 10.093 -13.519 -11.252 1.00 90.38 90 ASP A N 1
ATOM 710 C CA . ASP A 1 90 ? 10.272 -13.940 -12.637 1.00 90.38 90 ASP A CA 1
ATOM 711 C C . ASP A 1 90 ? 11.696 -14.450 -12.899 1.00 90.38 90 ASP A C 1
ATOM 713 O O . ASP A 1 90 ? 12.690 -13.911 -12.411 1.00 90.38 90 ASP A O 1
ATOM 717 N N . ILE A 1 91 ? 11.798 -15.487 -13.735 1.00 88.06 91 ILE A N 1
ATOM 718 C CA . ILE A 1 91 ? 13.074 -16.118 -14.121 1.00 88.06 91 ILE A CA 1
ATOM 719 C C . ILE A 1 91 ? 13.382 -16.006 -15.621 1.00 88.06 91 ILE A C 1
ATOM 721 O O . ILE A 1 91 ? 14.432 -16.467 -16.070 1.00 88.06 91 ILE A O 1
ATOM 725 N N . ALA A 1 92 ? 12.476 -15.423 -16.410 1.00 84.94 92 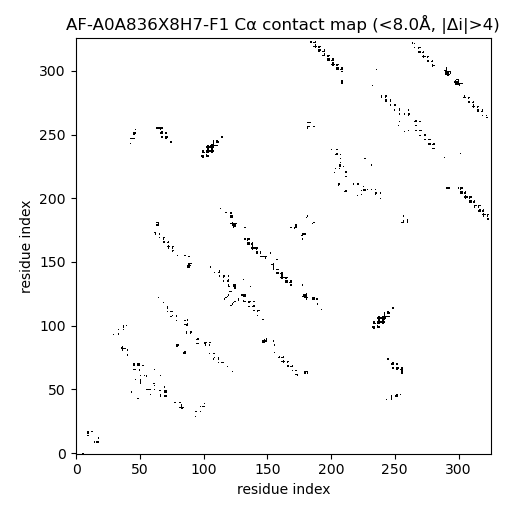ALA A N 1
ATOM 726 C CA . ALA A 1 92 ? 12.576 -15.364 -17.865 1.00 84.94 92 ALA A CA 1
ATOM 727 C C . ALA A 1 92 ? 12.702 -13.917 -18.384 1.00 84.94 92 ALA A C 1
ATOM 729 O O . ALA A 1 92 ? 12.076 -13.006 -17.847 1.00 84.94 92 ALA A O 1
ATOM 730 N N . PRO A 1 93 ? 13.473 -13.670 -19.459 1.00 80.38 93 PRO A N 1
ATOM 731 C CA . PRO A 1 93 ? 13.468 -12.382 -20.150 1.00 80.38 93 PRO A CA 1
ATOM 732 C C . PRO A 1 93 ? 12.086 -11.988 -20.701 1.00 80.38 93 PRO A C 1
ATOM 734 O O . PRO A 1 93 ? 11.332 -12.864 -21.127 1.00 80.38 93 PRO A O 1
ATOM 737 N N . PRO A 1 94 ? 11.774 -10.678 -20.794 1.00 78.25 94 PRO A N 1
ATOM 738 C CA . PRO A 1 94 ? 12.649 -9.540 -20.496 1.00 78.25 94 PRO A CA 1
ATOM 739 C C . PRO A 1 94 ? 12.593 -9.044 -19.040 1.00 78.25 94 PRO A C 1
ATOM 741 O O . PRO A 1 94 ? 13.378 -8.165 -18.699 1.00 78.25 94 PRO A O 1
ATOM 744 N N . SER A 1 95 ? 11.707 -9.574 -18.189 1.00 79.38 95 SER A N 1
ATOM 745 C CA . SER A 1 95 ? 11.463 -9.044 -16.837 1.00 79.38 95 SER A CA 1
ATOM 746 C C . SER A 1 95 ? 12.658 -9.175 -15.896 1.00 79.38 95 SER A C 1
ATOM 748 O O . SER A 1 95 ? 12.870 -8.286 -15.082 1.00 79.38 95 SER A O 1
ATOM 750 N N . VAL A 1 96 ? 13.521 -10.180 -16.083 1.00 82.00 96 VAL A N 1
ATOM 751 C CA . VAL A 1 96 ? 14.791 -10.305 -15.330 1.00 82.00 96 VAL A CA 1
ATOM 752 C C . VAL A 1 96 ? 15.752 -9.122 -15.507 1.00 82.00 96 VAL A C 1
ATOM 754 O O . VAL A 1 96 ? 16.687 -8.976 -14.726 1.00 82.00 96 VAL A O 1
ATOM 757 N N . PHE A 1 97 ? 15.554 -8.291 -16.536 1.00 78.81 97 PHE A N 1
ATOM 758 C CA . PHE A 1 97 ? 16.342 -7.078 -16.777 1.00 78.81 97 PHE A CA 1
ATOM 759 C C . PHE A 1 97 ? 15.664 -5.805 -16.250 1.00 78.81 97 PHE A C 1
ATOM 761 O O . PHE A 1 97 ? 16.184 -4.714 -16.467 1.00 78.81 97 PHE A O 1
ATOM 768 N N . LEU A 1 98 ? 14.495 -5.928 -15.617 1.00 82.31 98 LEU A N 1
ATOM 769 C CA . LEU A 1 98 ? 13.703 -4.819 -15.095 1.00 82.31 98 LEU A CA 1
ATOM 770 C C . LEU A 1 98 ? 13.672 -4.914 -13.572 1.00 82.31 98 LEU A C 1
ATOM 772 O O . LEU A 1 98 ? 12.918 -5.696 -13.010 1.00 82.31 98 LEU A O 1
ATOM 776 N N . ASP A 1 99 ? 14.478 -4.102 -12.908 1.00 81.75 99 ASP A N 1
ATOM 777 C CA . ASP A 1 99 ? 14.614 -4.021 -11.448 1.00 81.75 99 ASP A CA 1
ATOM 778 C C . ASP A 1 99 ? 13.643 -3.016 -10.806 1.00 81.75 99 ASP A C 1
ATOM 780 O O . ASP A 1 99 ? 13.108 -3.261 -9.723 1.00 81.75 99 ASP A O 1
ATOM 784 N N . ASN A 1 100 ? 13.315 -1.935 -11.516 1.00 89.88 100 ASN A N 1
ATOM 785 C CA . ASN A 1 100 ? 12.417 -0.875 -11.050 1.00 89.88 100 ASN A CA 1
ATOM 786 C C . ASN A 1 100 ? 11.056 -1.389 -10.542 1.00 89.88 100 ASN A C 1
ATOM 788 O O . ASN A 1 100 ? 10.616 -1.044 -9.444 1.00 89.88 100 ASN A O 1
ATOM 792 N N . MET A 1 101 ? 10.365 -2.214 -11.334 1.00 93.19 101 MET A N 1
ATOM 793 C CA . MET A 1 101 ? 9.030 -2.705 -10.975 1.00 93.19 101 MET A CA 1
ATOM 794 C C . MET A 1 101 ? 9.062 -3.742 -9.832 1.00 93.19 101 MET A C 1
ATOM 796 O O . MET A 1 101 ? 8.253 -3.604 -8.917 1.00 93.19 101 MET A O 1
ATOM 800 N N . PRO A 1 102 ? 9.993 -4.714 -9.788 1.00 93.81 102 PRO A N 1
ATOM 801 C CA . PRO A 1 102 ? 10.237 -5.524 -8.590 1.00 93.81 102 PRO A CA 1
ATOM 802 C C . PRO A 1 102 ? 10.519 -4.707 -7.319 1.00 93.81 102 PRO A C 1
ATOM 804 O O . PRO A 1 102 ? 9.951 -4.985 -6.260 1.00 93.81 102 PRO A O 1
ATOM 807 N N . SER A 1 103 ? 11.334 -3.652 -7.411 1.00 94.00 103 SER A N 1
ATOM 808 C CA . SER A 1 103 ? 11.586 -2.742 -6.285 1.00 94.00 103 SER A CA 1
ATOM 809 C C . SER A 1 103 ? 10.296 -2.045 -5.829 1.00 94.00 103 SER A C 1
ATOM 811 O O . SER A 1 103 ? 9.987 -2.016 -4.633 1.00 94.00 103 SER A O 1
ATOM 813 N N . TRP A 1 104 ? 9.471 -1.576 -6.771 1.00 96.50 104 TRP A N 1
ATOM 814 C CA . TRP A 1 104 ? 8.138 -1.027 -6.492 1.00 96.50 104 TRP A CA 1
ATOM 815 C C . TRP A 1 104 ? 7.202 -2.049 -5.821 1.00 96.50 104 TRP A C 1
ATOM 817 O O . TRP A 1 104 ? 6.559 -1.737 -4.814 1.00 96.50 104 TRP A O 1
ATOM 827 N N . GLU A 1 105 ? 7.153 -3.287 -6.322 1.00 97.50 105 GLU A N 1
ATOM 828 C CA . GLU A 1 105 ? 6.357 -4.380 -5.748 1.00 97.50 105 GLU A CA 1
ATOM 829 C C . GLU A 1 105 ? 6.750 -4.654 -4.297 1.00 97.50 105 GLU A C 1
ATOM 831 O O . GLU A 1 105 ? 5.878 -4.788 -3.436 1.00 97.50 105 GLU A O 1
ATOM 836 N N . PHE A 1 106 ? 8.054 -4.697 -4.010 1.00 97.19 106 PHE A N 1
ATOM 837 C CA . PHE A 1 106 ? 8.558 -4.907 -2.659 1.00 97.19 106 PHE A CA 1
ATOM 838 C C . PHE A 1 106 ? 8.128 -3.780 -1.711 1.00 97.19 106 PHE A C 1
ATOM 840 O O . PHE A 1 106 ? 7.634 -4.051 -0.614 1.00 97.19 106 PHE A O 1
ATOM 847 N N . GLY A 1 107 ? 8.233 -2.522 -2.147 1.00 97.81 107 GLY A N 1
ATOM 848 C CA . GLY A 1 107 ? 7.761 -1.374 -1.374 1.00 97.81 107 GLY A CA 1
ATOM 849 C C . GLY A 1 107 ? 6.271 -1.463 -1.029 1.00 97.81 107 GLY A C 1
ATOM 850 O O . GLY A 1 107 ? 5.882 -1.303 0.133 1.00 97.81 107 GLY A O 1
ATOM 851 N N . ALA A 1 108 ? 5.432 -1.774 -2.022 1.00 98.56 108 ALA A N 1
ATOM 852 C CA . ALA A 1 108 ? 3.994 -1.954 -1.825 1.00 98.56 108 ALA A CA 1
ATOM 853 C C . ALA A 1 108 ? 3.687 -3.131 -0.880 1.00 98.56 108 ALA A C 1
ATOM 855 O O . ALA A 1 108 ? 2.866 -3.008 0.032 1.00 98.56 108 ALA A O 1
ATOM 856 N N . LEU A 1 109 ? 4.392 -4.252 -1.051 1.00 98.56 109 LEU A N 1
ATOM 857 C CA . LEU A 1 109 ? 4.271 -5.449 -0.223 1.00 98.56 109 LEU A CA 1
ATOM 858 C C . LEU A 1 109 ? 4.610 -5.181 1.248 1.00 98.56 109 LEU A C 1
ATOM 860 O O . LEU A 1 109 ? 3.912 -5.681 2.129 1.00 98.56 109 LEU A O 1
ATOM 864 N N . VAL A 1 110 ? 5.639 -4.381 1.541 1.00 98.44 110 VAL A N 1
ATOM 865 C CA . VAL A 1 110 ? 5.972 -3.997 2.924 1.00 98.44 110 VAL A CA 1
ATOM 866 C C . VAL A 1 110 ? 4.803 -3.263 3.589 1.00 98.44 110 VAL A C 1
ATOM 868 O O . VAL A 1 110 ? 4.458 -3.585 4.724 1.00 98.44 110 VAL A O 1
ATOM 871 N N . MET A 1 111 ? 4.128 -2.354 2.879 1.00 98.69 111 MET A N 1
ATOM 872 C CA . MET A 1 111 ? 2.948 -1.665 3.421 1.00 98.69 111 MET A CA 1
ATOM 873 C C . MET A 1 111 ? 1.739 -2.592 3.586 1.00 98.69 111 MET A C 1
ATOM 875 O O . MET A 1 111 ? 0.984 -2.448 4.549 1.00 98.69 111 MET A O 1
ATOM 879 N N . ILE A 1 112 ? 1.558 -3.560 2.681 1.00 98.75 112 ILE A N 1
ATOM 880 C CA . ILE A 1 112 ? 0.528 -4.602 2.817 1.00 98.75 112 ILE A CA 1
ATOM 881 C C . ILE A 1 112 ? 0.792 -5.446 4.068 1.00 98.75 112 ILE A C 1
ATOM 883 O O . ILE A 1 112 ? -0.141 -5.697 4.827 1.00 98.75 112 ILE A O 1
ATOM 887 N N . ARG A 1 113 ? 2.049 -5.843 4.313 1.00 98.69 113 ARG A N 1
ATOM 888 C CA . ARG A 1 113 ? 2.459 -6.590 5.513 1.00 98.69 113 ARG A CA 1
ATOM 889 C C . ARG A 1 113 ? 2.133 -5.813 6.779 1.00 98.69 113 ARG A C 1
ATOM 891 O O . ARG A 1 113 ? 1.370 -6.307 7.600 1.00 98.69 113 ARG A O 1
ATOM 898 N N . ASP A 1 114 ? 2.616 -4.576 6.884 1.00 98.50 114 ASP A N 1
ATOM 899 C CA . ASP A 1 114 ? 2.369 -3.736 8.059 1.00 98.50 114 ASP A CA 1
ATOM 900 C C . ASP A 1 114 ? 0.870 -3.488 8.283 1.00 98.50 114 ASP A C 1
ATOM 902 O O . ASP A 1 114 ? 0.393 -3.512 9.417 1.00 98.50 114 ASP A O 1
ATOM 906 N N . GLY A 1 115 ? 0.105 -3.269 7.209 1.00 98.62 115 GLY A N 1
ATOM 907 C CA . GLY A 1 115 ? -1.341 -3.083 7.294 1.00 98.62 115 GLY A CA 1
ATOM 908 C C . GLY A 1 115 ? -2.096 -4.358 7.685 1.00 98.62 115 GLY A C 1
ATOM 909 O O . GLY A 1 115 ? -3.042 -4.296 8.468 1.00 98.62 115 GLY A O 1
ATOM 910 N N . ALA A 1 116 ? -1.667 -5.528 7.205 1.00 98.56 116 ALA A N 1
ATOM 911 C CA . ALA A 1 116 ? -2.231 -6.814 7.609 1.00 98.56 116 ALA A CA 1
ATOM 912 C C . ALA A 1 116 ? -1.915 -7.135 9.079 1.00 98.56 116 ALA A C 1
ATOM 914 O O . ALA A 1 116 ? -2.810 -7.561 9.813 1.00 98.56 116 ALA A O 1
ATOM 915 N N . THR A 1 117 ? -0.688 -6.858 9.531 1.00 98.19 117 THR A N 1
ATOM 916 C CA . THR A 1 117 ? -0.291 -6.935 10.944 1.00 98.19 117 THR A CA 1
ATOM 917 C C . THR A 1 117 ? -1.149 -6.004 11.797 1.00 98.19 117 THR A C 1
ATOM 919 O O . THR A 1 117 ? -1.692 -6.440 12.813 1.00 98.19 117 THR A O 1
ATOM 922 N N . ALA A 1 118 ? -1.344 -4.753 11.360 1.00 97.50 118 ALA A N 1
ATOM 923 C CA . ALA A 1 118 ? -2.197 -3.783 12.044 1.00 97.50 118 ALA A CA 1
ATOM 924 C C . ALA A 1 118 ? -3.654 -4.257 12.140 1.00 97.50 118 ALA A C 1
ATOM 926 O O . ALA A 1 118 ? -4.288 -4.172 13.196 1.00 97.50 118 ALA A O 1
ATOM 927 N N . LEU A 1 119 ? -4.180 -4.817 11.047 1.00 98.19 119 LEU A N 1
ATOM 928 C CA . LEU A 1 119 ? -5.528 -5.369 11.001 1.00 98.19 119 LEU A CA 1
ATOM 929 C C . LEU A 1 119 ? -5.695 -6.529 11.986 1.00 98.19 119 LEU A C 1
ATOM 931 O O . LEU A 1 119 ? -6.629 -6.511 12.785 1.00 98.19 119 LEU A O 1
ATOM 935 N N . ARG A 1 120 ? -4.785 -7.512 11.953 1.00 96.50 120 ARG A N 1
ATOM 936 C CA . ARG A 1 120 ? -4.829 -8.704 12.815 1.00 96.50 120 ARG A CA 1
ATOM 937 C C . ARG A 1 120 ? -4.681 -8.345 14.291 1.00 96.50 120 ARG A C 1
ATOM 939 O O . ARG A 1 120 ? -5.439 -8.856 15.112 1.00 96.50 120 ARG A O 1
ATOM 946 N N . ASN A 1 121 ? -3.714 -7.493 14.631 1.00 93.94 121 ASN A N 1
ATOM 947 C CA . ASN A 1 121 ? -3.276 -7.322 16.016 1.00 93.94 121 ASN A CA 1
ATOM 948 C C . ASN A 1 121 ? -3.930 -6.136 16.728 1.00 93.94 121 ASN A C 1
ATOM 950 O O . ASN A 1 121 ? -4.214 -6.239 17.920 1.00 93.94 121 ASN A O 1
ATOM 954 N N . GLN A 1 122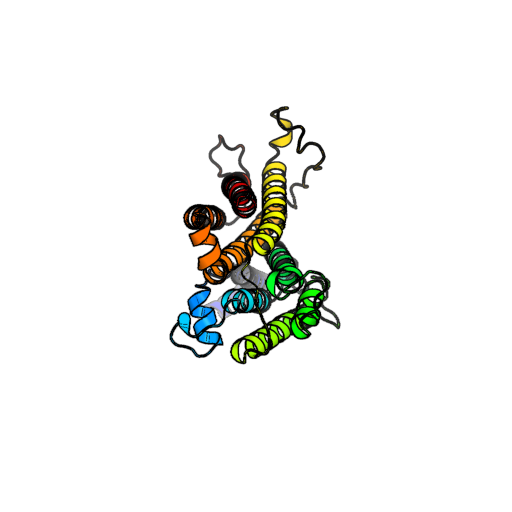 ? -4.199 -5.036 16.023 1.00 92.12 122 GLN A N 1
ATOM 955 C CA . GLN A 1 122 ? -4.777 -3.829 16.614 1.00 92.12 122 GLN A CA 1
ATOM 956 C C . GLN A 1 122 ? -6.248 -3.667 16.242 1.00 92.12 122 GLN A C 1
ATOM 958 O O . GLN A 1 122 ? -7.073 -3.391 17.109 1.00 92.12 122 GLN A O 1
ATOM 963 N N . PHE A 1 123 ? -6.606 -3.813 14.966 1.00 96.50 123 PHE A N 1
ATOM 964 C CA . PHE A 1 123 ? -7.925 -3.368 14.514 1.00 96.50 123 PHE A CA 1
ATOM 965 C C . PHE A 1 123 ? -9.022 -4.419 14.655 1.00 96.50 123 PHE A C 1
ATOM 967 O O . PHE A 1 123 ? -10.161 -4.046 14.898 1.00 96.50 123 PHE A O 1
ATOM 974 N N . ALA A 1 124 ? -8.720 -5.711 14.558 1.00 94.94 124 ALA A N 1
ATOM 975 C CA . ALA A 1 124 ? -9.718 -6.777 14.690 1.00 94.94 124 ALA A CA 1
ATOM 976 C C . ALA A 1 124 ? -9.839 -7.350 16.116 1.00 94.94 124 ALA A C 1
ATOM 978 O O . ALA A 1 124 ? -10.619 -8.272 16.355 1.00 94.94 124 ALA A O 1
ATOM 979 N N . ARG A 1 125 ? -9.080 -6.806 17.078 1.00 89.25 125 ARG A N 1
ATOM 980 C CA . ARG A 1 125 ? -9.017 -7.281 18.469 1.00 89.25 125 ARG A CA 1
ATOM 981 C C . ARG A 1 125 ? -9.484 -6.203 19.446 1.00 89.25 125 ARG A C 1
ATOM 983 O O . ARG A 1 125 ? -9.101 -5.040 19.335 1.00 89.25 125 ARG A O 1
ATOM 990 N N . SER A 1 126 ? -10.304 -6.598 20.423 1.00 82.19 126 SER A N 1
ATOM 991 C CA . SER A 1 126 ? -10.782 -5.693 21.483 1.00 82.19 126 SER A CA 1
ATOM 992 C C . SER A 1 126 ? -9.691 -5.403 22.510 1.00 82.19 126 SER A C 1
ATOM 994 O O . SER A 1 126 ? -9.607 -4.302 23.046 1.00 82.19 126 SER A O 1
ATOM 996 N N . GLN A 1 127 ? -8.864 -6.412 22.781 1.00 75.81 127 GLN A N 1
ATOM 997 C CA . GLN A 1 127 ? -7.728 -6.386 23.694 1.00 75.81 127 GLN A CA 1
ATOM 998 C C . GLN A 1 127 ? -6.600 -7.242 23.115 1.00 75.81 127 GLN A C 1
ATOM 1000 O O . GLN A 1 127 ? -6.865 -8.217 22.404 1.00 75.81 127 GLN A O 1
ATOM 1005 N N . SER A 1 128 ? -5.352 -6.954 23.485 1.00 69.38 128 SER A N 1
ATOM 1006 C CA . SER A 1 128 ? -4.167 -7.666 22.982 1.00 69.38 128 SER A CA 1
ATOM 1007 C C . SER A 1 128 ? -4.169 -9.176 23.265 1.00 69.38 128 SER A C 1
ATOM 1009 O O . SER A 1 128 ? -3.454 -9.910 22.599 1.00 69.38 128 SER A O 1
ATOM 1011 N N . GLN A 1 129 ? -4.969 -9.642 24.234 1.00 72.00 129 GLN A N 1
ATOM 1012 C CA . GLN A 1 129 ? -5.113 -11.058 24.610 1.00 72.00 129 GLN A CA 1
ATOM 1013 C C . GLN A 1 129 ? -6.399 -11.714 24.071 1.00 72.00 129 GLN A C 1
ATOM 1015 O O . GLN A 1 129 ? -6.636 -12.893 24.306 1.00 72.00 129 GLN A O 1
ATOM 1020 N N . SER A 1 130 ? -7.253 -10.972 23.355 1.00 82.12 130 SER A N 1
ATOM 1021 C CA . SER A 1 130 ? -8.492 -11.522 22.778 1.00 82.12 130 SER A CA 1
ATOM 1022 C C . SER A 1 130 ? -8.198 -12.514 21.651 1.00 82.12 130 SER A C 1
ATOM 1024 O O . SER A 1 130 ? -7.174 -12.380 20.986 1.00 82.12 130 SER A O 1
ATOM 1026 N N . ASN A 1 131 ? -9.077 -13.493 21.415 1.00 83.38 131 ASN A N 1
ATOM 1027 C CA . ASN A 1 131 ? -8.879 -14.469 20.341 1.00 83.38 131 ASN A CA 1
ATOM 1028 C C . ASN A 1 131 ? -8.696 -13.782 18.987 1.00 83.38 131 ASN A C 1
ATOM 1030 O O . ASN A 1 131 ? -9.427 -12.855 18.635 1.00 83.38 131 ASN A O 1
ATOM 1034 N N . GLU A 1 132 ? -7.716 -14.262 18.234 1.00 89.75 132 GLU A N 1
ATOM 1035 C CA . GLU A 1 132 ? -7.444 -13.756 16.899 1.00 89.75 132 GLU A CA 1
ATOM 1036 C C . GLU A 1 132 ? -8.505 -14.219 15.911 1.00 89.75 132 GLU A C 1
ATOM 1038 O O . GLU A 1 132 ? -9.063 -15.314 16.006 1.00 89.75 132 GLU A O 1
ATOM 1043 N N . ASP A 1 133 ? -8.762 -13.367 14.928 1.00 95.31 133 ASP A N 1
ATOM 1044 C CA . ASP A 1 133 ? -9.647 -13.710 13.839 1.00 95.31 133 ASP A CA 1
ATOM 1045 C C . ASP A 1 133 ? -9.009 -14.806 12.951 1.00 95.31 133 ASP A C 1
ATOM 1047 O O . ASP A 1 133 ? -7.883 -14.627 12.478 1.00 95.31 133 ASP A O 1
ATOM 1051 N N . PRO A 1 134 ? -9.699 -15.933 12.682 1.00 95.62 134 PRO A N 1
ATOM 1052 C CA . PRO A 1 134 ? -9.102 -17.085 11.999 1.00 95.62 134 PRO A CA 1
ATOM 1053 C C . PRO A 1 134 ? -8.751 -16.828 10.527 1.00 95.62 134 PRO A C 1
ATOM 1055 O O . PRO A 1 134 ? -7.915 -17.531 9.956 1.00 95.62 134 PRO A O 1
ATOM 1058 N N . ASP A 1 135 ? -9.384 -15.846 9.883 1.00 97.94 135 ASP A N 1
ATOM 1059 C CA . ASP A 1 135 ? -9.005 -15.447 8.531 1.00 97.94 135 ASP A CA 1
ATOM 1060 C C . ASP A 1 135 ? -7.780 -14.535 8.570 1.00 97.94 135 ASP A C 1
ATOM 1062 O O . ASP A 1 135 ? -6.841 -14.749 7.808 1.00 97.94 135 ASP A O 1
ATOM 1066 N N . LEU A 1 136 ? -7.725 -13.578 9.499 1.00 97.75 136 LEU A N 1
ATOM 1067 C CA . LEU A 1 136 ? -6.570 -12.684 9.632 1.00 97.75 136 LEU A CA 1
ATOM 1068 C C . LEU A 1 136 ? -5.303 -13.410 10.102 1.00 97.75 136 LEU A C 1
ATOM 1070 O O . LEU A 1 136 ? -4.214 -13.098 9.621 1.00 97.75 136 LEU A O 1
ATOM 1074 N N . ALA A 1 137 ? -5.448 -14.432 10.951 1.00 96.81 137 ALA A N 1
ATOM 1075 C CA . ALA A 1 137 ? -4.357 -15.318 11.360 1.00 96.81 137 ALA A CA 1
ATOM 1076 C C . ALA A 1 137 ? -3.757 -16.117 10.186 1.00 96.81 137 ALA A C 1
ATOM 1078 O O . ALA A 1 137 ? -2.615 -16.559 10.266 1.00 96.81 137 ALA A O 1
ATOM 1079 N N . ARG A 1 138 ? -4.504 -16.288 9.084 1.00 97.50 138 ARG A N 1
ATOM 1080 C CA . ARG A 1 138 ? -4.003 -16.865 7.823 1.00 97.50 138 ARG A CA 1
ATOM 1081 C C . ARG A 1 138 ? -3.518 -15.793 6.850 1.00 97.50 138 ARG A C 1
ATOM 1083 O O . ARG A 1 138 ? -2.540 -16.015 6.138 1.00 97.50 138 ARG A O 1
ATOM 1090 N N . ALA A 1 139 ? -4.193 -14.645 6.819 1.00 98.06 139 ALA A N 1
ATOM 1091 C CA . ALA A 1 139 ? -3.914 -13.569 5.879 1.00 98.06 139 ALA A CA 1
ATOM 1092 C C . ALA A 1 139 ? -2.517 -12.973 6.075 1.00 98.06 139 ALA A C 1
ATOM 1094 O O . ALA A 1 139 ? -1.742 -12.928 5.125 1.00 98.06 139 ALA A O 1
ATOM 1095 N N . GLU A 1 140 ? -2.182 -12.549 7.297 1.00 97.88 140 GLU A N 1
ATOM 1096 C CA . GLU A 1 140 ? -0.904 -11.880 7.560 1.00 97.88 140 GLU A CA 1
ATOM 1097 C C . GLU A 1 140 ? 0.301 -12.784 7.241 1.00 97.88 140 GLU A C 1
ATOM 1099 O O . GLU A 1 140 ? 1.124 -12.358 6.428 1.00 97.88 140 GLU A O 1
ATOM 1104 N N . PRO A 1 141 ? 0.420 -14.028 7.760 1.00 97.88 141 PRO A N 1
ATOM 1105 C CA . PRO A 1 141 ? 1.580 -14.870 7.458 1.00 97.88 141 PRO A CA 1
ATOM 1106 C C . PRO A 1 141 ? 1.779 -15.126 5.962 1.00 97.88 141 PRO A C 1
ATOM 1108 O O . PRO A 1 141 ? 2.916 -15.197 5.501 1.00 97.88 141 PRO A O 1
ATOM 1111 N N . SER A 1 142 ? 0.684 -15.203 5.198 1.00 98.00 142 SER A N 1
ATOM 1112 C CA . SER A 1 142 ? 0.738 -15.390 3.746 1.00 98.00 142 SER A CA 1
ATOM 1113 C C . SER A 1 142 ? 1.496 -14.250 3.054 1.00 98.00 142 SER A C 1
ATOM 1115 O O . SER A 1 142 ? 2.311 -14.501 2.173 1.00 98.00 142 SER A O 1
ATOM 1117 N N . PHE A 1 143 ? 1.309 -13.000 3.493 1.00 98.19 143 PHE A N 1
ATOM 1118 C CA . PHE A 1 143 ? 2.047 -11.853 2.948 1.00 98.19 143 PHE A CA 1
ATOM 1119 C C . PHE A 1 143 ? 3.513 -11.812 3.396 1.00 98.19 143 PHE A C 1
ATOM 1121 O O . PHE A 1 143 ? 4.349 -11.227 2.709 1.00 98.19 143 PHE A O 1
ATOM 1128 N N . TYR A 1 144 ? 3.864 -12.445 4.518 1.00 97.38 144 TYR A N 1
ATOM 1129 C CA . TYR A 1 144 ? 5.253 -12.571 4.983 1.00 97.38 144 TYR A CA 1
ATOM 1130 C C . TYR A 1 144 ? 6.047 -13.668 4.271 1.00 97.38 144 TYR A C 1
ATOM 1132 O O . TYR A 1 144 ? 7.262 -13.748 4.460 1.00 97.38 144 TYR A O 1
ATOM 1140 N N . TYR A 1 145 ? 5.404 -14.467 3.415 1.00 96.94 145 TYR A N 1
ATOM 1141 C CA . TYR A 1 145 ? 6.118 -15.396 2.553 1.00 96.94 145 TYR A CA 1
ATOM 1142 C C . TYR A 1 145 ? 7.151 -14.660 1.681 1.00 96.94 145 TYR A C 1
ATOM 1144 O O . TYR A 1 145 ? 6.965 -13.489 1.316 1.00 96.94 145 TYR A O 1
ATOM 1152 N N . GLN A 1 146 ? 8.260 -15.343 1.388 1.00 93.94 146 GLN A N 1
ATOM 1153 C CA . GLN A 1 146 ? 9.368 -14.803 0.599 1.00 93.94 146 GLN A CA 1
ATOM 1154 C C . GLN A 1 146 ? 8.864 -14.229 -0.735 1.00 93.94 146 GLN A C 1
ATOM 1156 O O . GLN A 1 146 ? 7.960 -14.778 -1.363 1.00 93.94 146 GLN A O 1
ATOM 1161 N N . HIS A 1 147 ? 9.419 -13.089 -1.140 1.00 92.88 147 HIS A N 1
ATOM 1162 C CA . HIS A 1 147 ? 8.878 -12.283 -2.241 1.00 92.88 147 HIS A CA 1
ATOM 1163 C C . HIS A 1 147 ? 9.418 -12.682 -3.626 1.00 92.88 147 HIS A C 1
ATOM 1165 O O . HIS A 1 147 ? 9.029 -12.102 -4.628 1.00 92.88 147 HIS A O 1
ATOM 1171 N N . ASN A 1 148 ? 10.338 -13.644 -3.692 1.00 92.38 148 ASN A N 1
ATOM 1172 C CA . ASN A 1 148 ? 11.058 -14.034 -4.906 1.00 92.38 148 ASN A CA 1
ATOM 1173 C C . ASN A 1 148 ? 10.969 -15.547 -5.192 1.00 92.38 148 ASN A C 1
ATOM 1175 O O . ASN A 1 148 ? 11.813 -16.102 -5.895 1.00 92.38 148 ASN A O 1
ATOM 1179 N N . SER A 1 149 ? 9.972 -16.241 -4.630 1.00 93.19 149 SER A N 1
ATOM 1180 C CA . SER A 1 149 ? 9.771 -17.672 -4.884 1.00 93.19 149 SER A CA 1
ATOM 1181 C C . SER A 1 149 ? 9.009 -17.884 -6.181 1.00 93.19 149 SER A C 1
ATOM 1183 O O . SER A 1 149 ? 7.805 -17.632 -6.257 1.00 93.19 149 SER A O 1
ATOM 1185 N N . TRP A 1 150 ? 9.698 -18.392 -7.197 1.00 89.38 150 TRP A N 1
ATOM 1186 C CA . TRP A 1 150 ? 9.070 -18.822 -8.449 1.00 89.38 150 TRP A CA 1
ATOM 1187 C C . TRP A 1 150 ? 8.545 -20.268 -8.365 1.00 89.38 150 TRP A C 1
ATOM 1189 O O . TRP A 1 150 ? 7.565 -20.630 -9.013 1.00 89.38 150 TRP A O 1
ATOM 1199 N N . ALA A 1 151 ? 9.199 -21.106 -7.554 1.00 87.94 151 ALA A N 1
ATOM 1200 C CA . ALA A 1 151 ? 8.890 -22.526 -7.391 1.00 87.94 151 ALA A CA 1
ATOM 1201 C C . ALA A 1 151 ? 7.823 -22.762 -6.310 1.00 87.94 151 ALA A C 1
ATOM 1203 O O . ALA A 1 151 ? 7.513 -21.865 -5.538 1.00 87.94 151 ALA A O 1
ATOM 1204 N N . LEU A 1 152 ? 7.269 -23.978 -6.232 1.00 87.38 152 LEU A N 1
ATOM 1205 C CA . LEU A 1 152 ? 6.197 -24.318 -5.287 1.00 87.38 152 LEU A CA 1
ATOM 1206 C C . LEU A 1 152 ? 6.685 -24.364 -3.817 1.00 87.38 152 LEU A C 1
ATOM 1208 O O . LEU A 1 152 ? 7.629 -25.105 -3.531 1.00 87.38 152 LEU A O 1
ATOM 1212 N N . PRO A 1 153 ? 6.005 -23.683 -2.867 1.00 89.50 153 PRO A N 1
ATOM 1213 C CA . PRO A 1 153 ? 4.877 -22.772 -3.082 1.00 89.50 153 PRO A CA 1
ATOM 1214 C C . PRO A 1 153 ? 5.323 -21.440 -3.705 1.00 89.50 153 PRO A C 1
ATOM 1216 O O . PRO A 1 153 ? 6.295 -20.832 -3.260 1.00 89.50 153 PRO A O 1
ATOM 1219 N N . SER A 1 154 ? 4.605 -20.985 -4.736 1.00 94.44 154 SER A N 1
ATOM 1220 C CA . SER A 1 154 ? 4.948 -19.732 -5.411 1.00 94.44 154 SER A CA 1
ATOM 1221 C C . SER A 1 154 ? 4.495 -18.524 -4.594 1.00 94.44 154 SER A C 1
ATOM 1223 O O . SER A 1 154 ? 3.503 -18.590 -3.856 1.00 94.44 154 SER A O 1
ATOM 1225 N N . THR A 1 155 ? 5.211 -17.409 -4.735 1.00 95.44 155 THR A N 1
ATOM 1226 C CA . THR A 1 155 ? 4.899 -16.163 -4.028 1.00 95.44 155 THR A CA 1
ATOM 1227 C C . THR A 1 155 ? 3.481 -15.670 -4.327 1.00 95.44 155 THR A C 1
ATOM 1229 O O . THR A 1 155 ? 2.737 -15.328 -3.408 1.00 95.44 155 THR A O 1
ATOM 1232 N N . GLU A 1 156 ? 3.054 -15.713 -5.586 1.00 96.06 156 GLU A N 1
ATOM 1233 C CA . GLU A 1 156 ? 1.711 -15.322 -6.021 1.00 96.06 156 GLU A CA 1
ATOM 1234 C C . GLU A 1 156 ? 0.641 -16.221 -5.406 1.00 96.06 156 GLU A C 1
ATOM 1236 O O . GLU A 1 156 ? -0.423 -15.746 -5.006 1.00 96.06 156 GLU A O 1
ATOM 1241 N N . GLY A 1 157 ? 0.933 -17.520 -5.291 1.00 96.81 157 GLY A N 1
ATOM 1242 C CA . GLY A 1 157 ? 0.046 -18.486 -4.658 1.00 96.81 157 GLY A CA 1
ATOM 1243 C C . GLY A 1 157 ? -0.190 -18.155 -3.186 1.00 96.81 157 GLY A C 1
ATOM 1244 O O . GLY A 1 157 ? -1.338 -18.135 -2.737 1.00 96.81 157 GLY A O 1
ATOM 1245 N N . GLU A 1 158 ? 0.871 -17.851 -2.437 1.00 97.88 158 GLU A N 1
ATOM 1246 C CA . GLU A 1 158 ? 0.753 -17.442 -1.035 1.00 97.88 158 GLU A CA 1
ATOM 1247 C C . GLU A 1 158 ? 0.046 -16.087 -0.897 1.00 97.88 158 GLU A C 1
ATOM 1249 O O . GLU A 1 158 ? -0.908 -15.964 -0.130 1.00 97.88 158 GLU A O 1
ATOM 1254 N N . TYR A 1 159 ? 0.394 -15.080 -1.698 1.00 97.94 159 TYR A N 1
ATOM 1255 C CA . TYR A 1 159 ? -0.248 -13.761 -1.600 1.00 97.94 159 TYR A CA 1
ATOM 1256 C C . TYR A 1 159 ? -1.731 -13.808 -1.990 1.00 97.94 159 TYR A C 1
ATOM 1258 O O . TYR A 1 159 ? -2.562 -13.178 -1.329 1.00 97.94 159 TYR A O 1
ATOM 1266 N N . SER A 1 160 ? -2.099 -14.638 -2.970 1.00 97.88 160 SER A N 1
ATOM 1267 C CA . SER A 1 160 ? -3.496 -14.908 -3.324 1.00 97.88 160 SER A CA 1
ATOM 1268 C C . SER A 1 160 ? -4.268 -15.569 -2.173 1.00 97.88 160 SER A C 1
ATOM 1270 O O . SER A 1 160 ? -5.414 -15.194 -1.896 1.00 97.88 160 SER A O 1
ATOM 1272 N N . LYS A 1 161 ? -3.650 -16.503 -1.429 1.00 98.25 161 LYS A N 1
ATOM 1273 C CA . LYS A 1 161 ? -4.249 -17.062 -0.198 1.00 98.25 161 LYS A CA 1
ATOM 1274 C C . LYS A 1 161 ? -4.488 -15.969 0.842 1.00 98.25 161 LYS A C 1
ATOM 1276 O O . LYS A 1 161 ? -5.569 -15.940 1.437 1.00 98.25 161 LYS A O 1
ATOM 1281 N N . GLY A 1 162 ? -3.534 -15.052 1.009 1.00 98.19 162 GLY A N 1
ATOM 1282 C CA . GLY A 1 162 ? -3.662 -13.892 1.890 1.00 98.19 162 GLY A CA 1
ATOM 1283 C C . GLY A 1 162 ? -4.855 -13.005 1.524 1.00 98.19 162 GLY A C 1
ATOM 1284 O O . GLY A 1 162 ? -5.731 -12.753 2.355 1.00 98.19 162 GLY A O 1
ATOM 1285 N N . ALA A 1 163 ? -4.956 -12.610 0.253 1.00 98.25 163 ALA A N 1
ATOM 1286 C CA . ALA A 1 163 ? -6.069 -11.812 -0.262 1.00 98.25 163 ALA A CA 1
ATOM 1287 C C . ALA A 1 163 ? -7.423 -12.533 -0.118 1.00 98.25 163 ALA A C 1
ATOM 1289 O O . ALA A 1 163 ? -8.425 -11.938 0.288 1.00 98.25 163 ALA A O 1
ATOM 1290 N N . LYS A 1 164 ? -7.471 -13.845 -0.380 1.00 98.50 164 LYS A N 1
ATOM 1291 C CA . LYS A 1 164 ? -8.678 -14.664 -0.189 1.00 98.50 164 LYS A CA 1
ATOM 1292 C C . LYS A 1 164 ? -9.108 -14.731 1.277 1.00 98.50 164 LYS A C 1
ATOM 1294 O O . LYS A 1 164 ? -10.306 -14.668 1.557 1.00 98.50 164 LYS A O 1
ATOM 1299 N N . ALA A 1 165 ? -8.163 -14.836 2.207 1.00 98.62 165 ALA A N 1
ATOM 1300 C CA . ALA A 1 165 ? -8.456 -14.815 3.634 1.00 98.62 165 ALA A CA 1
ATOM 1301 C C . ALA A 1 165 ? -9.029 -13.452 4.068 1.00 98.62 165 ALA A C 1
ATOM 1303 O O . ALA A 1 165 ? -10.065 -13.417 4.730 1.00 98.62 165 ALA A O 1
ATOM 1304 N N . LEU A 1 166 ? -8.472 -12.329 3.592 1.00 98.62 166 LEU A N 1
ATOM 1305 C CA . LEU A 1 166 ? -9.056 -10.995 3.818 1.00 98.62 166 LEU A CA 1
ATOM 1306 C C . LEU A 1 166 ? -10.510 -10.901 3.321 1.00 98.62 166 LEU A C 1
ATOM 1308 O O . LEU A 1 166 ? -11.378 -10.397 4.037 1.00 98.62 166 LEU A O 1
ATOM 1312 N N . LYS A 1 167 ? -10.810 -11.450 2.135 1.00 98.25 167 LYS A N 1
ATOM 1313 C CA . LYS A 1 167 ? -12.185 -11.533 1.603 1.00 98.25 167 LYS A CA 1
ATOM 1314 C C . LYS A 1 167 ? -13.106 -12.362 2.517 1.00 98.25 167 LYS A C 1
ATOM 1316 O O . LYS A 1 167 ? -14.274 -12.009 2.688 1.00 98.25 167 LYS A O 1
ATOM 1321 N N . GLY A 1 168 ? -12.591 -13.423 3.146 1.00 98.19 168 GLY A N 1
ATOM 1322 C CA . GLY A 1 168 ? -13.299 -14.211 4.166 1.00 98.19 168 GLY A CA 1
ATOM 1323 C C . GLY A 1 168 ? -13.646 -13.398 5.418 1.00 98.19 168 GLY A C 1
ATOM 1324 O O . GLY A 1 168 ? -14.815 -13.350 5.817 1.00 98.19 168 GLY A O 1
ATOM 1325 N N . TYR A 1 169 ? -12.665 -12.671 5.964 1.00 98.38 169 TYR A N 1
ATOM 1326 C CA . TYR A 1 169 ? -12.860 -11.749 7.090 1.00 98.38 169 TYR A CA 1
ATOM 1327 C C . TYR A 1 169 ? -13.926 -10.689 6.774 1.00 98.38 169 TYR A C 1
ATOM 1329 O O . TYR A 1 169 ? -14.866 -10.492 7.544 1.00 98.38 169 TYR A O 1
ATOM 1337 N N . MET A 1 170 ? -13.855 -10.072 5.591 1.00 98.06 170 MET A N 1
ATOM 1338 C CA . MET A 1 170 ? -14.852 -9.110 5.109 1.00 98.06 170 MET A CA 1
ATOM 1339 C C . MET A 1 170 ? -16.259 -9.711 5.003 1.00 98.06 170 MET A C 1
ATOM 1341 O O . MET A 1 170 ? -17.244 -9.068 5.371 1.00 98.06 170 MET A O 1
ATOM 1345 N N . GLY A 1 171 ? -16.373 -10.953 4.523 1.00 97.56 171 GLY A N 1
ATOM 1346 C CA . GLY A 1 171 ? -17.638 -11.685 4.504 1.00 97.56 171 GLY A CA 1
ATOM 1347 C C . GLY A 1 171 ? -18.210 -11.888 5.909 1.00 97.56 171 GLY A C 1
ATOM 1348 O O . GLY A 1 171 ? -19.421 -11.791 6.105 1.00 97.56 171 GLY A O 1
ATOM 1349 N N . ARG A 1 172 ? -17.356 -12.110 6.914 1.00 96.81 172 ARG A N 1
ATOM 1350 C CA . ARG A 1 172 ? -17.786 -12.202 8.315 1.00 96.81 172 ARG A CA 1
ATOM 1351 C C . ARG A 1 172 ? -18.136 -10.849 8.925 1.00 96.81 172 ARG A C 1
ATOM 1353 O O . ARG A 1 172 ? -19.123 -10.803 9.656 1.00 96.81 172 ARG A O 1
ATOM 1360 N N . LEU A 1 173 ? -17.438 -9.767 8.573 1.00 96.69 173 LEU A N 1
ATOM 1361 C CA . LEU A 1 173 ? -17.823 -8.403 8.962 1.00 96.69 173 LEU A CA 1
ATOM 1362 C C . LEU A 1 173 ? -19.248 -8.074 8.496 1.00 96.69 173 LEU A C 1
ATOM 1364 O O . LEU A 1 173 ? -20.063 -7.624 9.294 1.00 96.69 173 LEU A O 1
ATOM 1368 N N . LEU A 1 174 ? -19.589 -8.371 7.235 1.00 96.12 174 LEU A N 1
ATOM 1369 C CA . LEU A 1 174 ? -20.937 -8.131 6.689 1.00 96.12 174 LEU A CA 1
ATOM 1370 C C . LEU A 1 174 ? -22.047 -8.896 7.424 1.00 96.12 174 LEU A C 1
ATOM 1372 O O . LEU A 1 174 ? -23.197 -8.469 7.411 1.00 96.12 174 LEU A O 1
ATOM 1376 N N . ASN A 1 175 ? -21.706 -10.025 8.045 1.00 94.94 175 ASN A N 1
ATOM 1377 C CA . ASN A 1 175 ? -22.639 -10.889 8.765 1.00 94.94 175 ASN A CA 1
ATOM 1378 C C . ASN A 1 175 ? -22.541 -10.733 10.294 1.00 94.94 175 ASN A C 1
ATOM 1380 O O . ASN A 1 175 ? -23.059 -11.584 11.015 1.00 94.94 175 ASN A O 1
ATOM 1384 N N . ASN A 1 176 ? -21.853 -9.697 10.796 1.00 93.31 176 ASN A N 1
ATOM 1385 C CA . ASN A 1 176 ? -21.607 -9.458 12.226 1.00 93.31 176 ASN A CA 1
ATOM 1386 C C . ASN A 1 176 ? -20.910 -10.628 12.960 1.00 93.31 176 ASN A C 1
ATOM 1388 O O . ASN A 1 176 ? -21.071 -10.804 14.165 1.00 93.31 176 ASN A O 1
ATOM 1392 N N . ARG A 1 177 ? -20.126 -11.442 12.237 1.00 93.94 177 ARG A N 1
ATOM 1393 C CA . ARG A 1 177 ? -19.341 -12.585 12.761 1.00 93.94 177 ARG A CA 1
ATOM 1394 C C . ARG A 1 177 ? -17.849 -12.276 12.924 1.00 93.94 177 ARG A C 1
ATOM 1396 O O . ARG A 1 177 ? -17.054 -13.173 13.198 1.00 93.94 177 ARG A O 1
ATOM 1403 N N . ALA A 1 178 ? -17.473 -11.030 12.685 1.00 95.31 178 ALA A N 1
ATOM 1404 C CA . ALA A 1 178 ? -16.160 -10.459 12.935 1.00 95.31 178 ALA A CA 1
ATOM 1405 C C . ALA A 1 178 ? -16.362 -9.008 13.384 1.00 95.31 178 ALA A C 1
ATOM 1407 O O . ALA A 1 178 ? -17.436 -8.443 13.162 1.00 95.31 178 ALA A O 1
ATOM 1408 N N . GLN A 1 179 ? -15.362 -8.422 14.035 1.00 93.56 179 GLN A N 1
ATOM 1409 C CA . GLN A 1 179 ? -15.449 -7.076 14.597 1.00 93.56 179 GLN A CA 1
ATOM 1410 C C . GLN A 1 179 ? -14.211 -6.269 14.227 1.00 93.56 179 GLN A C 1
ATOM 1412 O O . GLN A 1 179 ? -13.111 -6.810 14.173 1.00 93.56 179 GLN A O 1
ATOM 1417 N N . PHE A 1 180 ? -14.410 -4.970 14.024 1.00 96.19 180 PHE A N 1
ATOM 1418 C CA . PHE A 1 180 ? -13.345 -3.995 13.841 1.00 96.19 180 PHE A CA 1
ATOM 1419 C C . PHE A 1 180 ? -13.478 -2.900 14.899 1.00 96.19 180 PHE A C 1
ATOM 1421 O O . PHE A 1 180 ? -14.529 -2.278 15.047 1.00 96.19 180 PHE A O 1
ATOM 1428 N N . TYR A 1 181 ? -12.396 -2.641 15.619 1.00 94.88 181 TYR A N 1
ATOM 1429 C CA . TYR A 1 181 ? -12.330 -1.724 16.745 1.00 94.88 181 TYR A CA 1
ATOM 1430 C C . TYR A 1 181 ? -11.644 -0.425 16.321 1.00 94.88 181 TYR A C 1
ATOM 1432 O O . TYR A 1 181 ? -10.426 -0.260 16.456 1.00 94.88 181 TYR A O 1
ATOM 1440 N N . SER A 1 182 ? -12.450 0.527 15.847 1.00 93.75 182 SER A N 1
ATOM 1441 C CA . SER A 1 182 ? -12.017 1.881 15.496 1.00 93.75 182 SER A CA 1
ATOM 1442 C C . SER A 1 182 ? -11.752 2.718 16.757 1.00 93.75 182 SER A C 1
ATOM 1444 O O . SER A 1 182 ? -12.575 3.545 17.150 1.00 93.75 182 SER A O 1
ATOM 1446 N N . ARG A 1 183 ? -10.629 2.469 17.438 1.00 93.94 183 ARG A N 1
ATOM 1447 C CA . ARG A 1 183 ? -10.216 3.163 18.671 1.00 93.94 183 ARG A CA 1
ATOM 1448 C C . ARG A 1 183 ? -8.958 4.007 18.448 1.00 93.94 183 ARG A C 1
ATOM 1450 O O . ARG A 1 183 ? -8.119 3.663 17.617 1.00 93.94 183 ARG A O 1
ATOM 1457 N N . ALA A 1 184 ? -8.812 5.095 19.206 1.00 95.19 184 ALA A N 1
ATOM 1458 C CA . ALA A 1 184 ? -7.670 6.007 19.083 1.00 95.19 184 ALA A CA 1
ATOM 1459 C C . ALA A 1 184 ? -6.331 5.348 19.462 1.00 95.19 184 ALA A C 1
ATOM 1461 O O . ALA A 1 184 ? -5.330 5.567 18.788 1.00 95.19 184 ALA A O 1
ATOM 1462 N N . ASP A 1 185 ? -6.306 4.496 20.490 1.00 93.69 185 ASP A N 1
ATOM 1463 C CA . ASP A 1 185 ? -5.110 3.763 20.925 1.00 93.69 185 ASP A CA 1
ATOM 1464 C C . ASP A 1 185 ? -4.629 2.750 19.875 1.00 93.69 185 ASP A C 1
ATOM 1466 O O . ASP A 1 185 ? -3.426 2.641 19.629 1.00 93.69 185 ASP A O 1
ATOM 1470 N N . ASN A 1 186 ? -5.567 2.056 19.225 1.00 94.12 186 ASN A N 1
ATOM 1471 C CA . ASN A 1 186 ? -5.295 1.178 18.088 1.00 94.12 186 ASN A CA 1
ATOM 1472 C C . ASN A 1 186 ? -4.709 1.968 16.911 1.00 94.12 186 ASN A C 1
ATOM 1474 O O . ASN A 1 186 ? -3.679 1.590 16.353 1.00 94.12 186 ASN A O 1
ATOM 1478 N N . LEU A 1 187 ? -5.345 3.087 16.555 1.00 95.94 187 LEU A N 1
ATOM 1479 C CA . LEU A 1 187 ? -4.902 3.926 15.446 1.00 95.94 187 LEU A CA 1
ATOM 1480 C C . LEU A 1 187 ? -3.522 4.546 15.705 1.00 95.94 187 LEU A C 1
ATOM 1482 O O . LEU A 1 187 ? -2.678 4.575 14.812 1.00 95.94 187 LEU A O 1
ATOM 1486 N N . ARG A 1 188 ? -3.253 4.967 16.945 1.00 96.31 188 ARG A N 1
ATOM 1487 C CA . ARG A 1 188 ? -1.942 5.466 17.372 1.00 96.31 188 ARG A CA 1
ATOM 1488 C C . ARG A 1 188 ? -0.827 4.462 17.098 1.00 96.31 188 ARG A C 1
ATOM 1490 O O . ARG A 1 188 ? 0.215 4.849 16.581 1.00 96.31 188 ARG A O 1
ATOM 1497 N N . GLN A 1 189 ? -1.034 3.196 17.467 1.00 95.31 189 GLN A N 1
ATOM 1498 C CA . GLN A 1 189 ? -0.035 2.144 17.256 1.00 95.31 189 GLN A CA 1
ATOM 1499 C C . GLN A 1 189 ? 0.272 1.970 15.768 1.00 95.31 189 GLN A C 1
ATOM 1501 O O . GLN A 1 189 ? 1.431 1.830 15.392 1.00 95.31 189 GLN A O 1
ATOM 1506 N N . TYR A 1 190 ? -0.747 2.049 14.911 1.00 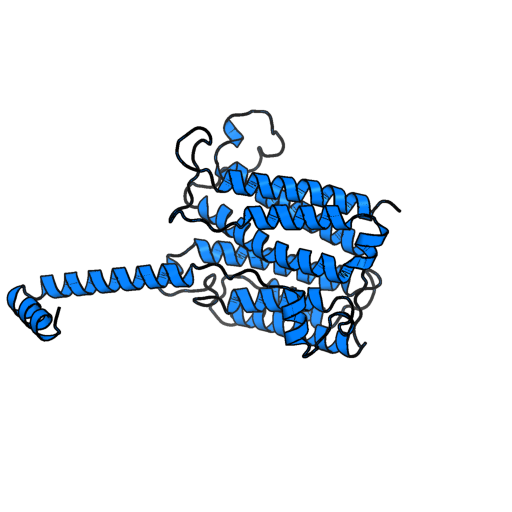97.50 190 TYR A N 1
ATOM 1507 C CA . TYR A 1 190 ? -0.524 2.004 13.471 1.00 97.50 190 TYR A CA 1
ATOM 1508 C C . TYR A 1 190 ? 0.237 3.235 12.962 1.00 97.50 190 TYR A C 1
ATOM 1510 O O . TYR A 1 190 ? 1.187 3.083 12.198 1.00 97.50 190 TYR A O 1
ATOM 1518 N N . PHE A 1 191 ? -0.091 4.444 13.433 1.00 98.12 191 PHE A N 1
ATOM 1519 C CA . PHE A 1 191 ? 0.671 5.646 13.077 1.00 98.12 191 PHE A CA 1
ATOM 1520 C C . PHE A 1 191 ? 2.126 5.606 13.549 1.00 98.12 191 PHE A C 1
ATOM 1522 O O . PHE A 1 191 ? 2.983 6.152 12.868 1.00 98.12 191 PHE A O 1
ATOM 1529 N N . GLU A 1 192 ? 2.442 4.922 14.651 1.00 97.94 192 GLU A N 1
ATOM 1530 C CA . GLU A 1 192 ? 3.833 4.685 15.051 1.00 97.94 192 GLU A CA 1
ATOM 1531 C C . GLU A 1 192 ? 4.595 3.826 14.028 1.00 97.94 192 GLU A C 1
ATOM 1533 O O . GLU A 1 192 ? 5.754 4.108 13.722 1.00 97.94 192 GLU A O 1
ATOM 1538 N N . VAL A 1 193 ? 3.951 2.799 13.465 1.00 98.12 193 VAL A N 1
ATOM 1539 C CA . VAL A 1 193 ? 4.545 1.993 12.386 1.00 98.12 193 VAL A CA 1
ATOM 1540 C C . VAL A 1 193 ? 4.736 2.849 11.134 1.00 98.12 193 VAL A C 1
ATOM 1542 O O . VAL A 1 193 ? 5.829 2.867 10.569 1.00 98.12 193 VAL A O 1
ATOM 1545 N N . VAL A 1 194 ? 3.707 3.602 10.731 1.00 98.50 194 VAL A N 1
ATOM 1546 C CA . VAL A 1 194 ? 3.756 4.474 9.546 1.00 98.50 194 VAL A CA 1
ATOM 1547 C C . VAL A 1 194 ? 4.846 5.545 9.680 1.00 98.50 194 VAL A C 1
ATOM 1549 O O . VAL A 1 194 ? 5.611 5.741 8.741 1.00 98.50 194 VAL A O 1
ATOM 1552 N N . GLU A 1 195 ? 4.978 6.184 10.843 1.00 97.75 195 GLU A N 1
ATOM 1553 C CA . GLU A 1 195 ? 6.021 7.178 11.147 1.00 97.75 195 GLU A CA 1
ATOM 1554 C C . GLU A 1 195 ? 7.428 6.597 10.941 1.00 97.75 195 GLU A C 1
ATOM 1556 O O . GLU A 1 195 ? 8.224 7.129 10.163 1.00 97.75 195 GLU A O 1
ATOM 1561 N N . LYS A 1 196 ? 7.705 5.422 11.522 1.00 97.06 196 LYS A N 1
ATOM 1562 C CA . LYS A 1 196 ? 8.992 4.730 11.338 1.00 97.06 196 LYS A CA 1
ATOM 1563 C C . LYS A 1 196 ? 9.251 4.367 9.874 1.00 97.06 196 LYS A C 1
ATOM 1565 O O . LYS A 1 196 ? 10.384 4.493 9.404 1.00 97.06 196 LYS A O 1
ATOM 1570 N N . ARG A 1 197 ? 8.222 3.934 9.133 1.00 96.69 197 ARG A N 1
ATOM 1571 C CA . ARG A 1 197 ? 8.342 3.611 7.701 1.00 96.69 197 ARG A CA 1
ATOM 1572 C C . ARG A 1 197 ? 8.660 4.839 6.865 1.00 96.69 197 ARG A C 1
ATOM 1574 O O . ARG A 1 197 ? 9.620 4.803 6.099 1.00 96.69 197 ARG A O 1
ATOM 1581 N N . LEU A 1 198 ? 7.909 5.924 7.033 1.00 97.75 198 LEU A N 1
ATOM 1582 C CA . LEU A 1 198 ? 8.137 7.166 6.299 1.00 97.75 198 LEU A CA 1
ATOM 1583 C C . LEU A 1 198 ? 9.515 7.757 6.617 1.00 97.75 198 LEU A C 1
ATOM 1585 O O . LEU A 1 198 ? 10.217 8.170 5.697 1.00 97.75 198 LEU A O 1
ATOM 1589 N N . GLY A 1 199 ? 9.939 7.727 7.885 1.00 93.69 199 GLY A N 1
ATOM 1590 C CA . GLY A 1 199 ? 11.277 8.159 8.292 1.00 93.69 199 GLY A CA 1
ATOM 1591 C C . GLY A 1 199 ? 12.395 7.320 7.670 1.00 93.69 199 GLY A C 1
ATOM 1592 O O . GLY A 1 199 ? 13.381 7.870 7.184 1.00 93.69 199 GLY A O 1
ATOM 1593 N N . GLY A 1 200 ? 12.232 5.995 7.618 1.00 91.44 200 GLY A N 1
ATOM 1594 C CA . GLY A 1 200 ? 13.188 5.107 6.954 1.00 91.44 200 GLY A CA 1
ATOM 1595 C C . GLY A 1 200 ? 13.274 5.339 5.442 1.00 91.44 200 GLY A C 1
ATOM 1596 O O . GLY A 1 200 ? 14.373 5.378 4.887 1.00 91.44 200 GLY A O 1
ATOM 1597 N N . LEU A 1 201 ? 12.130 5.528 4.776 1.00 93.81 201 LEU A N 1
ATOM 1598 C CA . LEU A 1 201 ? 12.069 5.807 3.339 1.00 93.81 201 LEU A CA 1
ATOM 1599 C C . LEU A 1 201 ? 12.703 7.160 2.996 1.00 93.81 201 LEU A C 1
ATOM 1601 O O . LEU A 1 201 ? 13.544 7.219 2.100 1.00 93.81 201 LEU A O 1
ATOM 1605 N N . SER A 1 202 ? 12.364 8.235 3.719 1.00 92.81 202 SER A N 1
ATOM 1606 C CA . SER A 1 202 ? 12.948 9.556 3.455 1.00 92.81 202 SER A CA 1
ATOM 1607 C C . SER A 1 202 ? 14.455 9.573 3.697 1.00 92.81 202 SER A C 1
ATOM 1609 O O . SER A 1 202 ? 15.196 10.107 2.874 1.00 92.81 202 SER A O 1
ATOM 1611 N N . ALA A 1 203 ? 14.922 8.932 4.770 1.00 87.88 203 ALA A N 1
ATOM 1612 C CA . ALA A 1 203 ? 16.341 8.811 5.082 1.00 87.88 203 ALA A CA 1
ATOM 1613 C C . ALA A 1 203 ? 17.119 8.104 3.965 1.00 87.88 203 ALA A C 1
ATOM 1615 O O . ALA A 1 203 ? 18.155 8.600 3.523 1.00 87.88 203 ALA A O 1
ATOM 1616 N N . ARG A 1 204 ? 16.604 6.972 3.469 1.00 87.94 204 ARG A N 1
ATOM 1617 C CA . ARG A 1 204 ? 17.227 6.224 2.367 1.00 87.94 204 ARG A CA 1
ATOM 1618 C C . ARG A 1 204 ? 17.229 7.017 1.062 1.00 87.94 204 ARG A C 1
ATOM 1620 O O . ARG A 1 204 ? 18.248 7.032 0.376 1.00 87.94 204 ARG A O 1
ATOM 1627 N N . LEU A 1 205 ? 16.138 7.714 0.745 1.00 88.69 205 LEU A N 1
ATOM 1628 C CA . LEU A 1 205 ? 16.073 8.584 -0.430 1.00 88.69 205 LEU A CA 1
ATOM 1629 C C . LEU A 1 205 ? 17.107 9.715 -0.353 1.00 88.69 205 LEU A C 1
ATOM 1631 O O . LEU A 1 205 ? 17.833 9.925 -1.318 1.00 88.69 205 LEU A O 1
ATOM 1635 N N . ILE A 1 206 ? 17.240 10.399 0.788 1.00 84.94 206 ILE A N 1
ATOM 1636 C CA . ILE A 1 206 ? 18.249 11.460 0.980 1.00 84.94 206 ILE A CA 1
ATOM 1637 C C . ILE A 1 206 ? 19.670 10.888 0.893 1.00 84.94 206 ILE A C 1
ATOM 1639 O O . ILE A 1 206 ? 20.544 11.484 0.263 1.00 84.94 206 ILE A O 1
ATOM 1643 N N . ALA A 1 207 ? 19.911 9.716 1.487 1.00 80.56 207 ALA A N 1
ATOM 1644 C CA . ALA A 1 207 ? 21.202 9.037 1.403 1.00 80.56 207 ALA A CA 1
ATOM 1645 C C . ALA A 1 207 ? 21.588 8.715 -0.049 1.00 80.56 207 ALA A C 1
ATOM 1647 O O . ALA A 1 207 ? 22.750 8.871 -0.429 1.00 80.56 207 ALA A O 1
ATOM 1648 N N . SER A 1 208 ? 20.606 8.332 -0.873 1.00 77.94 208 SER A N 1
ATOM 1649 C CA . SER A 1 208 ? 20.805 8.010 -2.289 1.00 77.94 208 SER A CA 1
ATOM 1650 C C . SER A 1 208 ? 21.247 9.209 -3.142 1.00 77.94 208 SER A C 1
ATOM 1652 O O . SER A 1 208 ? 21.826 9.018 -4.206 1.00 77.94 208 SER A O 1
ATOM 1654 N N . THR A 1 209 ? 21.059 10.450 -2.667 1.00 73.62 209 THR A N 1
ATOM 1655 C CA . THR A 1 209 ? 21.487 11.662 -3.387 1.00 73.62 209 THR A CA 1
ATOM 1656 C C . THR A 1 209 ? 22.894 12.140 -3.017 1.00 73.62 209 THR A C 1
ATOM 1658 O O . THR A 1 209 ? 23.281 13.234 -3.422 1.00 73.62 209 THR A O 1
ATOM 1661 N N . GLY A 1 210 ? 23.644 11.404 -2.186 1.00 62.06 210 GLY A N 1
ATOM 1662 C CA . GLY A 1 210 ? 25.019 11.757 -1.796 1.00 62.06 210 GLY A CA 1
ATOM 1663 C C . GLY A 1 210 ? 25.164 12.950 -0.833 1.00 62.06 210 GLY A C 1
ATOM 1664 O O . GLY A 1 210 ? 26.281 13.282 -0.446 1.00 62.06 210 GLY A O 1
ATOM 1665 N N . ARG A 1 211 ? 24.064 13.576 -0.382 1.00 59.28 211 ARG A N 1
ATOM 1666 C CA . ARG A 1 211 ? 24.087 14.797 0.457 1.00 59.28 211 ARG A CA 1
ATOM 1667 C C . ARG A 1 211 ? 24.498 14.576 1.914 1.00 59.28 211 ARG A C 1
ATOM 1669 O O . ARG A 1 211 ? 24.858 15.533 2.590 1.00 59.28 211 ARG A O 1
ATOM 1676 N N . LEU A 1 212 ? 24.509 13.331 2.390 1.00 53.09 212 LEU A N 1
ATOM 1677 C CA . LEU A 1 212 ? 24.965 13.012 3.749 1.00 53.09 212 LEU A CA 1
ATOM 1678 C C . LEU A 1 212 ? 26.445 13.364 3.995 1.00 53.09 212 LEU A C 1
ATOM 1680 O O . LEU A 1 212 ? 26.837 13.483 5.148 1.00 53.09 212 LEU A O 1
ATOM 1684 N N . GLN A 1 213 ? 27.254 13.566 2.947 1.00 44.34 213 GLN A N 1
ATOM 1685 C CA . GLN A 1 213 ? 28.680 13.893 3.082 1.00 44.34 213 GLN A CA 1
ATOM 1686 C C . GLN A 1 213 ? 28.995 15.393 3.213 1.00 44.34 213 GLN A C 1
ATOM 1688 O O . GLN A 1 213 ? 30.079 15.721 3.682 1.00 44.34 213 GLN A O 1
ATOM 1693 N N . SER A 1 214 ? 28.100 16.302 2.804 1.00 46.47 214 SER A N 1
ATOM 1694 C CA . SER A 1 214 ? 28.445 17.732 2.675 1.00 46.47 214 SER A CA 1
ATOM 1695 C C . SER A 1 214 ? 28.194 18.549 3.942 1.00 46.47 214 SER A C 1
ATOM 1697 O O . SER A 1 214 ? 28.940 19.481 4.226 1.00 46.47 214 SER A O 1
ATOM 1699 N N . ASP A 1 215 ? 27.157 18.218 4.713 1.00 44.31 215 ASP A N 1
ATOM 1700 C CA . ASP A 1 215 ? 26.600 19.221 5.626 1.00 44.31 215 ASP A CA 1
ATOM 1701 C C . ASP A 1 215 ? 26.960 19.042 7.099 1.00 44.31 215 ASP A C 1
ATOM 1703 O O . ASP A 1 215 ? 26.623 19.930 7.863 1.00 44.31 215 ASP A O 1
ATOM 1707 N N . GLY A 1 216 ? 27.608 17.957 7.550 1.00 47.56 216 GLY A N 1
ATOM 1708 C CA . GLY A 1 216 ? 28.057 17.790 8.954 1.00 47.56 216 GLY A CA 1
ATOM 1709 C C . GLY A 1 216 ? 26.984 17.971 10.056 1.00 47.56 216 GLY A C 1
ATOM 1710 O O . GLY A 1 216 ? 27.296 17.938 11.242 1.00 47.56 216 GLY A O 1
ATOM 1711 N N . VAL A 1 217 ? 25.716 18.175 9.682 1.00 43.44 217 VAL A N 1
ATOM 1712 C CA . VAL A 1 217 ? 24.634 18.688 10.542 1.00 43.44 217 VAL A CA 1
ATOM 1713 C C . VAL A 1 217 ? 23.620 17.596 10.903 1.00 43.44 217 VAL A C 1
ATOM 1715 O O . VAL A 1 217 ? 22.766 17.802 11.759 1.00 43.44 217 VAL A O 1
ATOM 1718 N N . ASN A 1 218 ? 23.731 16.388 10.343 1.00 46.03 218 ASN A N 1
ATOM 1719 C CA . ASN A 1 218 ? 22.811 15.290 10.648 1.00 46.03 218 ASN A CA 1
ATOM 1720 C C . ASN A 1 218 ? 23.530 14.017 11.121 1.00 46.03 218 ASN A C 1
ATOM 1722 O O . ASN A 1 218 ? 23.513 12.991 10.443 1.00 46.03 218 ASN A O 1
ATOM 1726 N N . GLN A 1 219 ? 24.041 14.043 12.358 1.00 45.28 219 GLN A N 1
ATOM 1727 C CA . GLN A 1 219 ? 24.539 12.853 13.077 1.00 45.28 219 GLN A CA 1
ATOM 1728 C C . GLN A 1 219 ? 23.521 11.694 13.156 1.00 45.28 219 GLN A C 1
ATOM 1730 O O . GLN A 1 219 ? 23.897 10.551 13.396 1.00 45.28 219 GLN A O 1
ATOM 1735 N N . ARG A 1 220 ? 22.225 11.952 12.921 1.00 49.59 220 ARG A N 1
ATOM 1736 C CA . ARG A 1 220 ? 21.163 10.929 12.911 1.00 49.59 220 ARG A CA 1
ATOM 1737 C C . ARG A 1 220 ? 21.250 9.923 11.755 1.00 49.59 220 ARG A C 1
ATOM 1739 O O . ARG A 1 220 ? 20.624 8.873 11.859 1.00 49.59 220 ARG A O 1
ATOM 1746 N N . TYR A 1 221 ? 21.998 10.210 10.687 1.00 48.16 221 TYR A N 1
ATOM 1747 C CA . TYR A 1 221 ? 22.027 9.378 9.473 1.00 48.16 221 TYR A CA 1
ATOM 1748 C C . TYR A 1 221 ? 23.420 8.834 9.105 1.00 48.16 221 TYR A C 1
ATOM 1750 O O . TYR A 1 221 ? 23.546 8.137 8.100 1.00 48.16 221 TYR A O 1
ATOM 1758 N N . GLU A 1 222 ? 24.456 9.081 9.917 1.00 43.09 222 GLU A N 1
ATOM 1759 C CA . GLU A 1 222 ? 25.842 8.672 9.607 1.00 43.09 222 GLU A CA 1
ATOM 1760 C C . GLU A 1 222 ? 26.077 7.151 9.592 1.00 43.09 222 GLU A C 1
ATOM 1762 O O . GLU A 1 222 ? 27.064 6.679 9.034 1.00 43.09 222 GLU A O 1
ATOM 1767 N N . ALA A 1 223 ? 25.151 6.359 10.140 1.00 45.25 223 ALA A N 1
ATOM 1768 C CA . ALA A 1 223 ? 25.235 4.898 10.114 1.00 45.25 223 ALA A CA 1
ATOM 1769 C C . ALA A 1 223 ? 24.732 4.261 8.798 1.00 45.25 223 ALA A C 1
ATOM 1771 O O . ALA A 1 223 ? 24.913 3.058 8.593 1.00 45.25 223 ALA A O 1
ATOM 1772 N N . MET A 1 224 ? 24.106 5.026 7.894 1.00 51.47 224 MET A N 1
ATOM 1773 C CA . MET A 1 224 ? 23.656 4.505 6.600 1.00 51.47 224 MET A CA 1
ATOM 1774 C C . MET A 1 224 ? 24.830 4.511 5.607 1.00 51.47 224 MET A C 1
ATOM 1776 O O . MET A 1 224 ? 25.184 5.548 5.046 1.00 51.47 224 MET A O 1
ATOM 1780 N N . LYS A 1 225 ? 25.437 3.339 5.360 1.00 49.72 225 LYS A N 1
ATOM 1781 C CA . LYS A 1 225 ? 26.388 3.153 4.246 1.00 49.72 225 LYS A CA 1
ATOM 1782 C C . LYS A 1 225 ? 25.748 3.631 2.937 1.00 49.72 225 LYS A C 1
ATOM 1784 O O . LYS A 1 225 ? 24.595 3.295 2.666 1.00 49.72 225 LYS A O 1
ATOM 1789 N N . GLN A 1 226 ? 26.509 4.379 2.130 1.00 46.72 226 GLN A N 1
ATOM 1790 C CA . GLN A 1 226 ? 26.077 4.823 0.803 1.00 46.72 226 GLN A CA 1
ATOM 1791 C C . GLN A 1 226 ? 25.497 3.656 0.003 1.00 46.72 226 GLN A C 1
ATOM 1793 O O . GLN A 1 226 ? 26.094 2.579 -0.082 1.00 46.72 226 GLN A O 1
ATOM 1798 N N . THR A 1 227 ? 24.329 3.881 -0.592 1.00 51.47 227 THR A N 1
ATOM 1799 C CA . THR A 1 227 ? 23.759 2.953 -1.562 1.00 51.47 227 THR A CA 1
ATOM 1800 C C . THR A 1 227 ? 24.644 2.988 -2.814 1.00 51.47 227 THR A C 1
ATOM 1802 O O . THR A 1 227 ? 24.908 4.081 -3.318 1.00 51.47 227 THR A O 1
ATOM 1805 N N . PRO A 1 228 ? 25.152 1.841 -3.311 1.00 51.88 228 PRO A N 1
ATOM 1806 C CA . PRO A 1 228 ? 25.879 1.801 -4.577 1.00 51.88 228 PRO A CA 1
ATOM 1807 C C . PRO A 1 228 ? 25.068 2.469 -5.688 1.00 51.88 228 PRO A C 1
ATOM 1809 O O . PRO A 1 228 ? 23.847 2.347 -5.702 1.00 51.88 228 PRO A O 1
ATOM 1812 N N . TRP A 1 229 ? 25.741 3.133 -6.632 1.00 49.19 229 TRP A N 1
ATOM 1813 C CA . TRP A 1 229 ? 25.082 3.936 -7.674 1.00 49.19 229 TRP A CA 1
ATOM 1814 C C . TRP A 1 229 ? 24.056 3.142 -8.506 1.00 49.19 229 TRP A C 1
ATOM 1816 O O . TRP A 1 229 ? 23.039 3.686 -8.913 1.00 49.19 229 TRP A O 1
ATOM 1826 N N . ILE A 1 230 ? 24.290 1.831 -8.655 1.00 52.09 230 ILE A N 1
ATOM 1827 C CA . ILE A 1 230 ? 23.431 0.847 -9.346 1.00 52.09 230 ILE A CA 1
ATOM 1828 C C . ILE A 1 230 ? 22.126 0.530 -8.583 1.00 52.09 230 ILE A C 1
ATOM 1830 O O . ILE A 1 230 ? 21.265 -0.137 -9.120 1.00 52.09 230 ILE A O 1
ATOM 1834 N N . LYS A 1 231 ? 21.974 0.973 -7.329 1.00 59.91 231 LYS A N 1
ATOM 1835 C CA . LYS A 1 231 ? 20.787 0.718 -6.489 1.00 59.91 231 LYS A CA 1
ATOM 1836 C C . LYS A 1 231 ? 20.036 1.996 -6.112 1.00 59.91 231 LYS A C 1
ATOM 1838 O O . LYS A 1 231 ? 19.205 1.997 -5.201 1.00 59.91 231 LYS A O 1
ATOM 1843 N N . ILE A 1 232 ? 20.410 3.130 -6.703 1.00 62.25 232 ILE A N 1
ATOM 1844 C CA . ILE A 1 232 ? 19.803 4.421 -6.368 1.00 62.25 232 ILE A CA 1
ATOM 1845 C C . ILE A 1 232 ? 18.354 4.481 -6.875 1.00 62.25 232 ILE A C 1
ATOM 1847 O O . ILE A 1 232 ? 17.478 4.991 -6.174 1.00 62.25 232 ILE A O 1
ATOM 1851 N N . ASP A 1 233 ? 18.103 3.950 -8.067 1.00 67.88 233 ASP A N 1
ATOM 1852 C CA . ASP A 1 233 ? 16.767 3.775 -8.633 1.00 67.88 233 ASP A CA 1
ATOM 1853 C C . ASP A 1 233 ? 15.936 2.759 -7.842 1.00 67.88 233 ASP A C 1
ATOM 1855 O O . ASP A 1 233 ? 14.786 3.063 -7.534 1.00 67.88 233 ASP A O 1
ATOM 1859 N N . ASP A 1 234 ? 16.512 1.640 -7.396 1.00 82.56 234 ASP A N 1
ATOM 1860 C CA . ASP A 1 234 ? 15.823 0.668 -6.532 1.00 82.56 234 ASP A CA 1
ATOM 1861 C C . ASP A 1 234 ? 15.211 1.328 -5.290 1.00 82.56 234 ASP A C 1
ATOM 1863 O O . ASP A 1 234 ? 14.037 1.129 -4.973 1.00 82.56 234 ASP A O 1
ATOM 1867 N N . VAL A 1 235 ? 15.987 2.167 -4.591 1.00 88.38 235 VAL A N 1
ATOM 1868 C CA . VAL A 1 235 ? 15.506 2.898 -3.404 1.00 88.38 235 VAL A CA 1
ATOM 1869 C C . VAL A 1 235 ? 14.347 3.825 -3.764 1.00 88.38 235 VAL A C 1
ATOM 1871 O O . VAL A 1 235 ? 13.387 3.946 -2.997 1.00 88.38 235 VAL A O 1
ATOM 1874 N N . PHE A 1 236 ? 14.433 4.483 -4.919 1.00 92.31 236 PHE A N 1
ATOM 1875 C CA . PHE A 1 236 ? 13.389 5.373 -5.402 1.00 92.31 236 PHE A CA 1
ATOM 1876 C C . PHE A 1 236 ? 12.094 4.615 -5.716 1.00 92.31 236 PHE A C 1
ATOM 1878 O O . PHE A 1 236 ? 11.026 5.002 -5.236 1.00 92.31 236 PHE A O 1
ATOM 1885 N N . TRP A 1 237 ? 12.176 3.516 -6.465 1.00 93.69 237 TRP A N 1
ATOM 1886 C CA . TRP A 1 237 ? 11.008 2.721 -6.839 1.00 93.69 237 TRP A CA 1
ATOM 1887 C C . TRP A 1 237 ? 10.390 1.986 -5.655 1.00 93.69 237 TRP A C 1
ATOM 1889 O O . TRP A 1 237 ? 9.166 1.994 -5.522 1.00 93.69 237 TRP A O 1
ATOM 1899 N N . GLU A 1 238 ? 11.201 1.461 -4.734 1.00 95.81 238 GLU A N 1
ATOM 1900 C CA . GLU A 1 238 ? 10.708 0.907 -3.469 1.00 95.81 238 GLU A CA 1
ATOM 1901 C C . GLU A 1 238 ? 9.930 1.961 -2.672 1.00 95.81 238 GLU A C 1
ATOM 1903 O O . GLU A 1 238 ? 8.809 1.709 -2.220 1.00 95.81 238 GLU A O 1
ATOM 1908 N N . ALA A 1 239 ? 10.470 3.178 -2.545 1.00 96.62 239 ALA A N 1
ATOM 1909 C CA . ALA A 1 239 ? 9.761 4.260 -1.874 1.00 96.62 239 ALA A CA 1
ATOM 1910 C C . ALA A 1 239 ? 8.461 4.637 -2.599 1.00 96.62 239 ALA A C 1
ATOM 1912 O O . ALA A 1 239 ? 7.454 4.903 -1.933 1.00 96.62 239 ALA A O 1
ATOM 1913 N N . ARG A 1 240 ? 8.446 4.647 -3.941 1.00 96.44 240 ARG A N 1
ATOM 1914 C CA . ARG A 1 240 ? 7.231 4.906 -4.734 1.00 96.44 240 ARG A CA 1
ATOM 1915 C C . ARG A 1 240 ? 6.160 3.851 -4.503 1.00 96.44 240 ARG A C 1
ATOM 1917 O O . ARG A 1 240 ? 5.027 4.227 -4.207 1.00 96.44 240 ARG A O 1
ATOM 1924 N N . GLY A 1 241 ? 6.508 2.568 -4.559 1.00 97.81 241 GLY A N 1
ATOM 1925 C CA . GLY A 1 241 ? 5.569 1.471 -4.316 1.00 97.81 241 GLY A CA 1
ATOM 1926 C C . GLY A 1 241 ? 5.003 1.480 -2.902 1.00 97.81 241 GLY A C 1
ATOM 1927 O O . GLY A 1 241 ? 3.788 1.378 -2.707 1.00 97.81 241 GLY A O 1
ATOM 1928 N N . ALA A 1 242 ? 5.862 1.719 -1.908 1.00 98.56 242 ALA A N 1
ATOM 1929 C CA . ALA A 1 242 ? 5.434 1.883 -0.525 1.00 98.56 242 ALA A CA 1
ATOM 1930 C C . ALA A 1 242 ? 4.477 3.073 -0.369 1.00 98.56 242 ALA A C 1
ATOM 1932 O O . ALA A 1 242 ? 3.394 2.944 0.200 1.00 98.56 242 ALA A O 1
ATOM 1933 N N . THR A 1 243 ? 4.825 4.227 -0.936 1.00 98.50 243 THR A N 1
ATOM 1934 C CA . THR A 1 243 ? 3.979 5.424 -0.859 1.00 98.50 243 THR A CA 1
ATOM 1935 C C . THR A 1 243 ? 2.633 5.204 -1.550 1.00 98.50 243 THR A C 1
ATOM 1937 O O . THR A 1 243 ? 1.594 5.562 -0.996 1.00 98.50 243 THR A O 1
ATOM 1940 N N . TRP A 1 244 ? 2.626 4.556 -2.718 1.00 98.56 244 TRP A N 1
ATOM 1941 C CA . TRP A 1 244 ? 1.408 4.222 -3.454 1.00 98.56 244 TRP A CA 1
ATOM 1942 C C . TRP A 1 244 ? 0.460 3.349 -2.626 1.00 98.56 244 TRP A C 1
ATOM 1944 O O . TRP A 1 244 ? -0.722 3.678 -2.497 1.00 98.56 244 TRP A O 1
ATOM 1954 N N . ALA A 1 245 ? 0.958 2.276 -2.008 1.00 98.81 245 ALA A N 1
ATOM 1955 C CA . ALA A 1 245 ? 0.133 1.412 -1.166 1.00 98.81 245 ALA A CA 1
ATOM 1956 C C . ALA A 1 245 ? -0.369 2.154 0.085 1.00 98.81 245 ALA A C 1
ATOM 1958 O O . ALA A 1 245 ? -1.554 2.083 0.426 1.00 98.81 245 ALA A O 1
ATOM 1959 N N . LEU A 1 246 ? 0.510 2.925 0.731 1.00 98.81 246 LEU A N 1
ATOM 1960 C CA . LEU A 1 246 ? 0.189 3.660 1.950 1.00 98.81 246 LEU A CA 1
ATOM 1961 C C . LEU A 1 246 ? -0.882 4.737 1.732 1.00 98.81 246 LEU A C 1
ATOM 1963 O O . LEU A 1 246 ? -1.767 4.869 2.573 1.00 98.81 246 LEU A O 1
ATOM 1967 N N . VAL A 1 247 ? -0.870 5.461 0.606 1.00 98.75 247 VAL A N 1
ATOM 1968 C CA . VAL A 1 247 ? -1.923 6.443 0.271 1.00 98.75 247 VAL A CA 1
ATOM 1969 C C . VAL A 1 247 ? -3.307 5.796 0.312 1.00 98.75 247 VAL A C 1
ATOM 1971 O O . VAL A 1 247 ? -4.236 6.352 0.899 1.00 98.75 247 VAL A O 1
ATOM 1974 N N . HIS A 1 248 ? -3.457 4.608 -0.275 1.00 98.88 248 HIS A N 1
ATOM 1975 C CA . HIS A 1 248 ? -4.734 3.897 -0.272 1.00 98.88 248 HIS A CA 1
ATOM 1976 C C . HIS A 1 248 ? -5.104 3.422 1.136 1.00 98.88 248 HIS A C 1
ATOM 1978 O O . HIS A 1 248 ? -6.243 3.616 1.562 1.00 98.88 248 HIS A O 1
ATOM 1984 N N . LEU A 1 249 ? -4.151 2.861 1.886 1.00 98.88 249 LEU A N 1
ATOM 1985 C CA . LEU A 1 249 ? -4.389 2.438 3.269 1.00 98.88 249 LEU A CA 1
ATOM 1986 C C . LEU A 1 249 ? -4.825 3.609 4.152 1.00 98.88 249 LEU A C 1
ATOM 1988 O O . LEU A 1 249 ? -5.810 3.481 4.874 1.00 98.88 249 LEU A O 1
ATOM 1992 N N . LEU A 1 250 ? -4.170 4.768 4.053 1.00 98.81 250 LEU A N 1
ATOM 1993 C CA . LEU A 1 250 ? -4.532 5.954 4.827 1.00 98.81 250 LEU A CA 1
ATOM 1994 C C . LEU A 1 250 ? -5.886 6.530 4.401 1.00 98.81 250 LEU A C 1
ATOM 1996 O O . LEU A 1 250 ? -6.680 6.863 5.272 1.00 98.81 250 LEU A O 1
ATOM 2000 N N . LYS A 1 251 ? -6.230 6.554 3.107 1.00 98.88 251 LYS A N 1
ATOM 2001 C CA . LYS A 1 251 ? -7.597 6.905 2.662 1.00 98.88 251 LYS A CA 1
ATOM 2002 C C . LYS A 1 251 ? -8.656 5.961 3.243 1.00 98.88 251 LYS A C 1
ATOM 2004 O O . LYS A 1 251 ? -9.771 6.379 3.551 1.00 98.88 251 LYS A O 1
ATOM 2009 N N . ALA A 1 252 ? -8.331 4.678 3.397 1.00 98.69 252 ALA A N 1
ATOM 2010 C CA . ALA A 1 252 ? -9.237 3.714 4.010 1.00 98.69 252 ALA A CA 1
ATOM 2011 C C . ALA A 1 252 ? -9.335 3.893 5.537 1.00 98.69 252 ALA A C 1
ATOM 2013 O O . ALA A 1 252 ? -10.427 3.787 6.092 1.00 98.69 252 ALA A O 1
ATOM 2014 N N . VAL A 1 253 ? -8.226 4.239 6.203 1.00 98.62 253 VAL A N 1
ATOM 2015 C CA . VAL A 1 253 ? -8.210 4.642 7.619 1.00 98.62 253 VAL A CA 1
ATOM 2016 C C . VAL A 1 253 ? -9.029 5.914 7.836 1.00 98.62 253 VAL A C 1
ATOM 2018 O O . VAL A 1 253 ? -9.819 5.952 8.771 1.00 98.62 253 VAL A O 1
ATOM 2021 N N . GLU A 1 254 ? -8.892 6.930 6.979 1.00 98.56 254 GLU A N 1
ATOM 2022 C CA . GLU A 1 254 ? -9.672 8.175 7.051 1.00 98.56 254 GLU A CA 1
ATOM 2023 C C . GLU A 1 254 ? -11.180 7.883 7.071 1.00 98.56 254 GLU A C 1
ATOM 2025 O O . GLU A 1 254 ? -11.920 8.486 7.846 1.00 98.56 254 GLU A O 1
ATOM 2030 N N . HIS A 1 255 ? -11.624 6.908 6.272 1.00 98.31 255 HIS A N 1
ATOM 2031 C CA . HIS A 1 255 ? -13.012 6.458 6.262 1.00 98.31 255 HIS A CA 1
ATOM 2032 C C . HIS A 1 255 ? -13.387 5.671 7.529 1.00 98.31 255 HIS A C 1
ATOM 2034 O O . HIS A 1 255 ? -14.299 6.065 8.255 1.00 98.31 255 HIS A O 1
ATOM 2040 N N . ASP A 1 256 ? -12.697 4.561 7.814 1.00 98.31 256 ASP A N 1
ATOM 2041 C CA . ASP A 1 256 ? -13.114 3.620 8.867 1.00 98.31 256 ASP A CA 1
ATOM 2042 C C . ASP A 1 256 ? -12.841 4.134 10.293 1.00 98.31 256 ASP A C 1
ATOM 2044 O O . ASP A 1 256 ? -13.512 3.723 11.239 1.00 98.31 256 ASP A O 1
ATOM 2048 N N . PHE A 1 257 ? -11.908 5.074 10.463 1.00 98.12 257 PHE A N 1
ATOM 2049 C CA . PHE A 1 257 ? -11.665 5.794 11.718 1.00 98.12 257 PHE A CA 1
ATOM 2050 C C . PHE A 1 257 ? -12.242 7.216 11.712 1.00 98.12 257 PHE A C 1
ATOM 2052 O O . PHE A 1 257 ? -11.924 7.996 12.611 1.00 98.12 257 PHE A O 1
ATOM 2059 N N . GLY A 1 258 ? -13.111 7.566 10.757 1.00 97.44 258 GLY A N 1
ATOM 2060 C CA . GLY A 1 258 ? -13.612 8.934 10.580 1.00 97.44 258 GLY A CA 1
ATOM 2061 C C . GLY A 1 258 ? -14.183 9.560 11.858 1.00 97.44 258 GLY A C 1
ATOM 2062 O O . GLY A 1 258 ? -13.860 10.701 12.180 1.00 97.44 258 GLY A O 1
ATOM 2063 N N . ASN A 1 259 ? -14.936 8.794 12.654 1.00 96.62 259 ASN A N 1
ATOM 2064 C CA . ASN A 1 259 ? -15.467 9.266 13.940 1.00 96.62 259 ASN A CA 1
ATOM 2065 C C . ASN A 1 259 ? -14.360 9.557 14.968 1.00 96.62 259 ASN A C 1
ATOM 2067 O O . ASN A 1 259 ? -14.433 10.546 15.690 1.00 96.62 259 ASN A O 1
ATOM 2071 N N . VAL A 1 260 ? -13.320 8.719 15.034 1.00 96.62 260 VAL A N 1
ATOM 2072 C CA . VAL A 1 260 ? -12.176 8.926 15.940 1.00 96.62 260 VAL A CA 1
ATOM 2073 C C . VAL A 1 260 ? -11.394 10.167 15.528 1.00 96.62 260 VAL A C 1
ATOM 2075 O O . VAL A 1 260 ? -11.076 11.000 16.374 1.00 96.62 260 VAL A O 1
ATOM 2078 N N . LEU A 1 261 ? -11.118 10.305 14.230 1.00 97.69 261 LEU A N 1
ATOM 2079 C CA . LEU A 1 261 ? -10.401 11.451 13.679 1.00 97.69 261 LEU A CA 1
ATOM 2080 C C . LEU A 1 261 ? -11.174 12.754 13.903 1.00 97.69 261 LEU A C 1
ATOM 2082 O O . LEU A 1 261 ? -10.575 13.740 14.330 1.00 97.69 261 LEU A O 1
ATOM 2086 N N . ALA A 1 262 ? -12.492 12.746 13.690 1.00 97.31 262 ALA A N 1
ATOM 2087 C CA . ALA A 1 262 ? -13.352 13.898 13.936 1.00 97.31 262 ALA A CA 1
ATOM 2088 C C . ALA A 1 262 ? -13.363 14.290 15.420 1.00 97.31 262 ALA A C 1
ATOM 2090 O O . ALA A 1 262 ? -13.102 15.444 15.747 1.00 97.31 262 ALA A O 1
ATOM 2091 N N . ASN A 1 263 ? -13.568 13.325 16.322 1.00 96.56 263 ASN A N 1
ATOM 2092 C CA . ASN A 1 263 ? -13.593 13.579 17.765 1.00 96.56 263 ASN A CA 1
ATOM 2093 C C . ASN A 1 263 ? -12.263 14.134 18.297 1.00 96.56 263 ASN A C 1
ATOM 2095 O O . ASN A 1 263 ? -12.251 14.890 19.262 1.00 96.56 263 ASN A O 1
ATOM 2099 N N . LYS A 1 264 ? -11.141 13.767 17.668 1.00 95.69 264 LYS A N 1
ATOM 2100 C CA . LYS A 1 264 ? -9.795 14.231 18.029 1.00 95.69 264 LYS A CA 1
ATOM 2101 C C . LYS A 1 264 ? -9.347 15.486 17.270 1.00 95.69 264 LYS A C 1
ATOM 2103 O O . LYS A 1 264 ? -8.200 15.892 17.426 1.00 95.69 264 LYS A O 1
ATOM 2108 N N . ASN A 1 265 ? -10.204 16.087 16.439 1.00 95.50 265 ASN A N 1
ATOM 2109 C CA . ASN A 1 265 ? -9.846 17.192 15.538 1.00 95.50 265 ASN A CA 1
ATOM 2110 C C . ASN A 1 265 ? -8.629 16.880 14.635 1.00 95.50 265 ASN A C 1
ATOM 2112 O O . ASN A 1 265 ? -7.843 17.760 14.297 1.00 95.50 265 ASN A O 1
ATOM 2116 N N . ALA A 1 266 ? -8.468 15.615 14.240 1.00 97.31 266 ALA A N 1
ATOM 2117 C CA . ALA A 1 266 ? -7.320 15.106 13.488 1.00 97.31 266 ALA A CA 1
ATOM 2118 C C . ALA A 1 266 ? -7.583 14.951 11.978 1.00 97.31 266 ALA A C 1
ATOM 2120 O O . ALA A 1 266 ? -6.660 14.646 11.222 1.00 97.31 266 ALA A O 1
ATOM 2121 N N . THR A 1 267 ? -8.824 15.153 11.519 1.00 97.88 267 THR A N 1
ATOM 2122 C CA . THR A 1 267 ? -9.230 14.941 10.118 1.00 97.88 267 THR A CA 1
ATOM 2123 C C . THR A 1 267 ? -8.389 15.747 9.126 1.00 97.88 267 THR A C 1
ATOM 2125 O O . THR A 1 267 ? -7.916 15.201 8.133 1.00 97.88 267 THR A O 1
ATOM 2128 N N . GLU A 1 268 ? -8.147 17.031 9.394 1.00 97.75 268 GLU A N 1
ATOM 2129 C CA . GLU A 1 268 ? -7.371 17.876 8.476 1.00 97.75 268 GLU A CA 1
ATOM 2130 C C . GLU A 1 268 ? -5.879 17.512 8.465 1.00 97.75 268 GLU A C 1
ATOM 2132 O O . GLU A 1 268 ? -5.246 17.517 7.408 1.00 97.75 268 GLU A O 1
ATOM 2137 N N . THR A 1 269 ? -5.320 17.101 9.607 1.00 97.88 269 THR A N 1
ATOM 2138 C CA . THR A 1 269 ? -3.949 16.573 9.671 1.00 97.88 269 THR A CA 1
ATOM 2139 C C . THR A 1 269 ? -3.827 15.269 8.877 1.00 97.88 269 THR A C 1
ATOM 2141 O O . THR A 1 269 ? -2.869 15.101 8.126 1.00 97.88 269 THR A O 1
ATOM 2144 N N . MET A 1 270 ? -4.826 14.382 8.953 1.00 98.44 270 MET A N 1
ATOM 2145 C CA . MET A 1 270 ? -4.876 13.145 8.164 1.00 98.44 270 MET A CA 1
ATOM 2146 C C . MET A 1 270 ? -4.894 13.423 6.658 1.00 98.44 270 MET A C 1
ATOM 2148 O O . MET A 1 270 ? -4.089 12.863 5.912 1.00 98.44 270 MET A O 1
ATOM 2152 N N . LYS A 1 271 ? -5.743 14.351 6.206 1.00 98.50 271 LYS A N 1
ATOM 2153 C CA . LYS A 1 271 ? -5.776 14.775 4.798 1.00 98.50 271 LYS A CA 1
ATOM 2154 C C . LYS A 1 271 ? -4.454 15.374 4.340 1.00 98.50 271 LYS A C 1
ATOM 2156 O O . LYS A 1 271 ? -4.044 15.126 3.210 1.00 98.50 271 LYS A O 1
ATOM 2161 N N . ARG A 1 272 ? -3.764 16.128 5.203 1.00 98.31 272 ARG A N 1
ATOM 2162 C CA . ARG A 1 272 ? -2.433 16.668 4.896 1.00 98.31 272 ARG A CA 1
ATOM 2163 C C . ARG A 1 272 ? -1.417 15.553 4.659 1.00 98.31 272 ARG A C 1
ATOM 2165 O O . ARG A 1 272 ? -0.696 15.623 3.669 1.00 98.31 272 ARG A O 1
ATOM 2172 N N . VAL A 1 273 ? -1.383 14.522 5.510 1.00 98.62 273 VAL A N 1
ATOM 2173 C CA . VAL A 1 273 ? -0.506 13.355 5.298 1.00 98.62 273 VAL A CA 1
ATOM 2174 C C . VAL A 1 273 ? -0.797 12.715 3.940 1.00 98.62 273 VAL A C 1
ATOM 2176 O O . VAL A 1 273 ? 0.119 12.542 3.141 1.00 98.62 273 VAL A O 1
ATOM 2179 N N . ILE A 1 274 ? -2.070 12.422 3.651 1.00 98.69 274 ILE A N 1
ATOM 2180 C CA . ILE A 1 274 ? -2.481 11.815 2.376 1.00 98.69 274 ILE A CA 1
ATOM 2181 C C . ILE A 1 274 ? -2.053 12.696 1.194 1.00 98.69 274 ILE A C 1
ATOM 2183 O O . ILE A 1 274 ? -1.473 12.185 0.240 1.00 98.69 274 ILE A O 1
ATOM 2187 N N . HIS A 1 275 ? -2.273 14.009 1.274 1.00 98.50 275 HIS A N 1
ATOM 2188 C CA . HIS A 1 275 ? -1.933 14.950 0.210 1.00 98.50 275 HIS A CA 1
ATOM 2189 C C . HIS A 1 275 ? -0.429 15.004 -0.088 1.00 98.50 275 HIS A C 1
ATOM 2191 O O . HIS A 1 275 ? -0.026 14.965 -1.249 1.00 98.50 275 HIS A O 1
ATOM 2197 N N . GLU A 1 276 ? 0.417 15.078 0.942 1.00 98.44 276 GLU A N 1
ATOM 2198 C CA . GLU A 1 276 ? 1.873 15.089 0.756 1.00 98.44 276 GLU A CA 1
ATOM 2199 C C . GLU A 1 276 ? 2.355 13.773 0.121 1.00 98.44 276 GLU A C 1
ATOM 2201 O O . GLU A 1 276 ? 3.180 13.789 -0.793 1.00 98.44 276 GLU A O 1
ATOM 2206 N N . LEU A 1 277 ? 1.790 12.630 0.525 1.00 98.44 277 LEU A N 1
ATOM 2207 C CA . LEU A 1 277 ? 2.113 11.339 -0.088 1.00 98.44 277 LEU A CA 1
ATOM 2208 C C . LEU A 1 277 ? 1.624 11.239 -1.542 1.00 98.44 277 LEU A C 1
ATOM 2210 O O . LEU A 1 277 ? 2.342 10.713 -2.387 1.00 98.44 277 LEU A O 1
ATOM 2214 N N . GLU A 1 278 ? 0.454 11.789 -1.877 1.00 98.12 278 GLU A N 1
ATOM 2215 C CA . GLU A 1 278 ? -0.016 11.883 -3.267 1.00 98.12 278 GLU A CA 1
ATOM 2216 C C . GLU A 1 278 ? 0.923 12.731 -4.132 1.00 98.12 278 GLU A C 1
ATOM 2218 O O . GLU A 1 278 ? 1.211 12.366 -5.273 1.00 98.12 278 GLU A O 1
ATOM 2223 N N . LYS A 1 279 ? 1.444 13.840 -3.588 1.00 97.31 279 LYS A N 1
ATOM 2224 C CA . LYS A 1 279 ? 2.448 14.663 -4.273 1.00 97.31 279 LYS A CA 1
ATOM 2225 C C . LYS A 1 279 ? 3.743 13.890 -4.516 1.00 97.31 279 LYS A C 1
ATOM 2227 O O . LYS A 1 279 ? 4.307 14.011 -5.605 1.00 97.31 279 LYS A O 1
ATOM 2232 N N . ALA A 1 280 ? 4.169 13.058 -3.566 1.00 95.25 280 ALA A N 1
ATOM 2233 C CA . ALA A 1 280 ? 5.374 12.237 -3.686 1.00 95.25 280 ALA A CA 1
ATOM 2234 C C . ALA A 1 280 ? 5.315 11.220 -4.846 1.00 95.25 280 ALA A C 1
ATOM 2236 O O . ALA A 1 280 ? 6.349 10.908 -5.432 1.00 95.25 280 ALA A O 1
ATOM 2237 N N . ILE A 1 281 ? 4.122 10.740 -5.216 1.00 94.69 281 ILE A N 1
ATOM 2238 C CA . ILE A 1 281 ? 3.916 9.763 -6.306 1.00 94.69 281 ILE A CA 1
ATOM 2239 C C . ILE A 1 281 ? 3.405 10.389 -7.608 1.00 94.69 281 ILE A C 1
ATOM 2241 O O . ILE A 1 281 ? 2.903 9.682 -8.483 1.00 94.69 281 ILE A O 1
ATOM 2245 N N . THR A 1 282 ? 3.552 11.704 -7.780 1.00 92.06 282 THR A N 1
ATOM 2246 C CA . THR A 1 282 ? 3.205 12.382 -9.041 1.00 92.06 282 THR A CA 1
ATOM 2247 C C . THR A 1 282 ? 3.891 11.686 -10.237 1.00 92.06 282 THR A C 1
ATOM 2249 O O . THR A 1 282 ? 5.046 11.259 -10.091 1.00 92.06 282 THR A O 1
ATOM 2252 N N . PRO A 1 283 ? 3.210 11.534 -11.397 1.00 87.12 283 PRO A N 1
ATOM 2253 C CA . PRO A 1 283 ? 3.785 10.895 -12.578 1.00 87.12 283 PRO A CA 1
ATOM 2254 C C . PRO A 1 283 ? 5.100 11.534 -13.023 1.00 87.12 283 PRO A C 1
ATOM 2256 O O . PRO A 1 283 ? 5.245 12.759 -13.034 1.00 87.12 283 PRO A O 1
ATOM 2259 N N . ILE A 1 284 ? 6.045 10.684 -13.411 1.00 83.69 284 ILE A N 1
ATOM 2260 C CA . ILE A 1 284 ? 7.368 11.082 -13.886 1.00 83.69 284 ILE A CA 1
ATOM 2261 C C . ILE A 1 284 ? 7.361 11.033 -15.411 1.00 83.69 284 ILE A C 1
ATOM 2263 O O . ILE A 1 284 ? 6.892 10.066 -16.002 1.00 83.69 284 ILE A O 1
ATOM 2267 N N . TRP A 1 285 ? 7.895 12.078 -16.039 1.00 72.88 285 TRP A N 1
ATOM 2268 C CA . TRP A 1 285 ? 8.006 12.176 -17.500 1.00 72.88 285 TRP A CA 1
ATOM 2269 C C . TRP A 1 285 ? 9.402 11.819 -18.024 1.00 72.88 285 TRP A C 1
ATOM 2271 O O . TRP A 1 285 ? 9.588 11.673 -19.229 1.00 72.88 285 TRP A O 1
ATOM 2281 N N . SER A 1 286 ? 10.388 11.691 -17.131 1.00 72.06 286 SER A N 1
ATOM 2282 C CA . SER A 1 286 ? 11.742 11.273 -17.491 1.00 72.06 286 SER A CA 1
ATOM 2283 C C . SER A 1 286 ? 11.816 9.751 -17.657 1.00 72.06 286 SER A C 1
ATOM 2285 O O . SER A 1 286 ? 11.317 9.034 -16.789 1.00 72.06 286 SER A O 1
ATOM 2287 N N . PRO A 1 287 ? 12.483 9.243 -18.710 1.00 64.62 287 PRO A N 1
ATOM 2288 C CA . PRO A 1 287 ? 12.701 7.809 -18.898 1.00 64.62 287 PRO A CA 1
ATOM 2289 C C . PRO A 1 287 ? 13.710 7.212 -17.903 1.00 64.62 287 PRO A C 1
ATOM 2291 O O . PRO A 1 287 ? 13.823 5.995 -17.813 1.00 64.62 287 PRO A O 1
ATOM 2294 N N . MET A 1 288 ? 14.452 8.052 -17.172 1.00 70.50 288 MET A N 1
ATOM 2295 C CA . MET A 1 288 ? 15.441 7.640 -16.174 1.00 70.50 288 MET A CA 1
ATOM 2296 C C . MET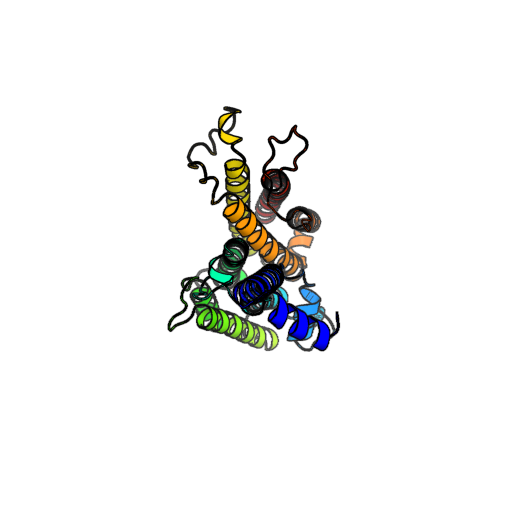 A 1 288 ? 15.304 8.477 -14.898 1.00 70.50 288 MET A C 1
ATOM 2298 O O . MET A 1 288 ? 15.009 9.676 -14.958 1.00 70.50 288 MET A O 1
ATOM 2302 N N . ILE A 1 289 ? 15.555 7.862 -13.741 1.00 76.62 289 ILE A N 1
ATOM 2303 C CA . ILE A 1 289 ? 15.601 8.570 -12.461 1.00 76.62 289 ILE A CA 1
ATOM 2304 C C . ILE A 1 289 ? 16.909 9.356 -12.370 1.00 76.62 289 ILE A C 1
ATOM 2306 O O . ILE A 1 289 ? 17.999 8.799 -12.283 1.00 76.62 289 ILE A O 1
ATOM 2310 N N . LEU A 1 290 ? 16.785 10.680 -12.411 1.00 74.19 290 LEU A N 1
ATOM 2311 C CA . LEU A 1 290 ? 17.899 11.615 -12.299 1.00 74.19 290 LEU A CA 1
ATOM 2312 C C . LEU A 1 290 ? 18.058 12.105 -10.855 1.00 74.19 290 LEU A C 1
ATOM 2314 O O . LEU A 1 290 ? 17.091 12.516 -10.209 1.00 74.19 290 LEU A O 1
ATOM 2318 N N . ASN A 1 291 ? 19.303 12.110 -10.379 1.00 69.06 291 ASN A N 1
ATOM 2319 C CA . ASN A 1 291 ? 19.699 12.686 -9.096 1.00 69.06 291 ASN A CA 1
ATOM 2320 C C . ASN A 1 291 ? 20.725 13.792 -9.331 1.00 69.06 291 ASN A C 1
ATOM 2322 O O . ASN A 1 291 ? 21.918 13.607 -9.105 1.00 69.06 291 ASN A O 1
ATOM 2326 N N . GLY A 1 292 ? 20.252 14.933 -9.841 1.00 59.06 292 GLY A N 1
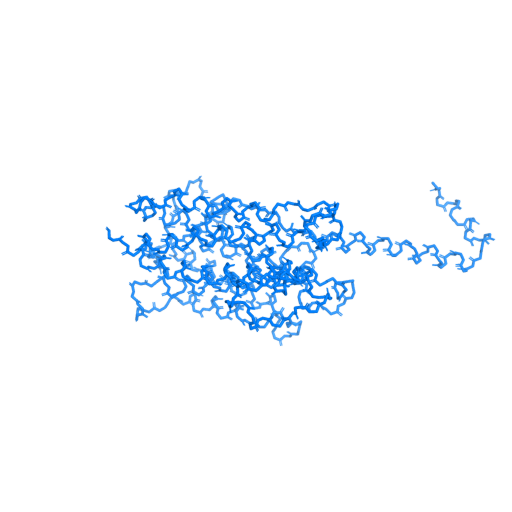ATOM 2327 C CA . GLY A 1 292 ? 21.085 16.125 -10.003 1.00 59.06 292 GLY A CA 1
ATOM 2328 C C . GLY A 1 292 ? 21.590 16.688 -8.667 1.00 59.06 292 GLY A C 1
ATOM 2329 O O . GLY A 1 292 ? 21.061 16.370 -7.599 1.00 59.06 292 GLY A O 1
ATOM 2330 N N . ASP A 1 293 ? 22.577 17.583 -8.718 1.00 60.31 293 ASP A N 1
ATOM 2331 C CA . ASP A 1 293 ? 23.163 18.250 -7.537 1.00 60.31 293 ASP A CA 1
ATOM 2332 C C . ASP A 1 293 ? 22.173 19.180 -6.782 1.00 60.31 293 ASP A C 1
ATOM 2334 O O . ASP A 1 293 ? 22.441 19.643 -5.671 1.00 60.31 293 ASP A O 1
ATOM 2338 N N . GLY A 1 294 ? 20.972 19.390 -7.331 1.00 57.00 294 GLY A N 1
ATOM 2339 C CA . GLY A 1 294 ? 19.894 20.201 -6.766 1.00 57.00 294 GLY A CA 1
ATOM 2340 C C . GLY A 1 294 ? 20.026 21.707 -7.020 1.00 57.00 294 GLY A C 1
ATOM 2341 O O . GLY A 1 294 ? 19.082 22.426 -6.706 1.00 57.00 294 GLY A O 1
ATOM 2342 N N . PHE A 1 295 ? 21.136 22.168 -7.611 1.00 60.88 295 PHE A N 1
ATOM 2343 C CA . PHE A 1 295 ? 21.332 23.543 -8.106 1.00 60.88 295 PHE A CA 1
ATOM 2344 C C . PHE A 1 295 ? 21.582 23.605 -9.628 1.00 60.88 295 PHE A C 1
ATOM 2346 O O . PHE A 1 295 ? 21.642 24.688 -10.205 1.00 60.88 295 PHE A O 1
ATOM 2353 N N . GLY A 1 296 ? 21.713 22.453 -10.282 1.00 62.88 296 GLY A N 1
ATOM 2354 C CA . GLY A 1 296 ? 21.922 22.284 -11.709 1.00 62.88 296 GLY A CA 1
ATOM 2355 C C . GLY A 1 296 ? 20.624 22.130 -12.500 1.00 62.88 296 GLY A C 1
ATOM 2356 O O . GLY A 1 296 ? 19.514 22.175 -11.977 1.00 62.88 296 GLY A O 1
ATOM 2357 N N . ILE A 1 297 ? 20.782 21.928 -13.807 1.00 63.16 297 ILE A N 1
ATOM 2358 C CA . ILE A 1 297 ? 19.679 21.896 -14.784 1.00 63.16 297 ILE A CA 1
ATOM 2359 C C . ILE A 1 297 ? 18.831 20.611 -14.663 1.00 63.16 297 ILE A C 1
ATOM 2361 O O . ILE A 1 297 ? 17.686 20.572 -15.111 1.00 63.16 297 ILE A O 1
ATOM 2365 N N . LEU A 1 298 ? 19.372 19.551 -14.050 1.00 68.25 298 LEU A N 1
ATOM 2366 C CA . LEU A 1 298 ? 18.697 18.260 -13.901 1.00 68.25 298 LEU A CA 1
ATOM 2367 C C . LEU A 1 298 ? 17.882 18.194 -12.605 1.00 68.25 298 LEU A C 1
ATOM 2369 O O . LEU A 1 298 ? 18.364 18.558 -11.532 1.00 68.25 298 LEU A O 1
ATOM 2373 N N . SER A 1 299 ? 16.662 17.658 -12.692 1.00 69.81 299 SER A N 1
ATOM 2374 C CA . SER A 1 299 ? 15.834 17.378 -11.516 1.00 69.81 299 SER A CA 1
ATOM 2375 C C . SER A 1 299 ? 16.492 16.350 -10.589 1.00 69.81 299 SER A C 1
ATOM 2377 O O . SER A 1 299 ? 17.241 15.477 -11.028 1.00 69.81 299 SER A O 1
ATOM 2379 N N . ASN A 1 300 ? 16.175 16.438 -9.297 1.00 83.44 300 ASN A N 1
ATOM 2380 C CA . ASN A 1 300 ? 16.542 15.433 -8.306 1.00 83.44 300 ASN A CA 1
ATOM 2381 C C . ASN A 1 300 ? 15.267 14.774 -7.769 1.00 83.44 300 ASN A C 1
ATOM 2383 O O . ASN A 1 300 ? 14.655 15.255 -6.813 1.00 83.44 300 ASN A O 1
ATOM 2387 N N . TYR A 1 301 ? 14.845 13.695 -8.432 1.00 86.31 301 TYR A N 1
ATOM 2388 C CA . TYR A 1 301 ? 13.579 13.028 -8.127 1.00 86.31 301 TYR A CA 1
ATOM 2389 C C . TYR A 1 301 ? 13.568 12.444 -6.714 1.00 86.31 301 TYR A C 1
ATOM 2391 O O . TYR A 1 301 ? 12.579 12.620 -5.997 1.00 86.31 301 TYR A O 1
ATOM 2399 N N . SER A 1 302 ? 14.667 11.817 -6.283 1.00 87.94 302 SER A N 1
ATOM 2400 C CA . SER A 1 302 ? 14.769 11.239 -4.941 1.00 87.94 302 SER A CA 1
ATOM 2401 C C . SER A 1 302 ? 14.666 12.300 -3.852 1.00 87.94 302 SER A C 1
ATOM 2403 O O . SER A 1 302 ? 13.940 12.102 -2.880 1.00 87.94 302 SER A O 1
ATOM 2405 N N . LEU A 1 303 ? 15.314 13.457 -4.018 1.00 88.00 303 LEU A N 1
ATOM 2406 C CA . LEU A 1 303 ? 15.240 14.552 -3.048 1.00 88.00 303 LEU A CA 1
ATOM 2407 C C . LEU A 1 303 ? 13.847 15.188 -3.004 1.00 88.00 303 LEU A C 1
ATOM 2409 O O . LEU A 1 303 ? 13.323 15.464 -1.920 1.00 88.00 303 LEU A O 1
ATOM 2413 N N . THR A 1 304 ? 13.228 15.414 -4.167 1.00 90.94 304 THR A N 1
ATOM 2414 C CA . THR A 1 304 ? 11.858 15.938 -4.238 1.00 90.94 304 THR A CA 1
ATOM 2415 C C . THR A 1 304 ? 10.888 14.994 -3.536 1.00 90.94 304 THR A C 1
ATOM 2417 O O . THR A 1 304 ? 10.116 15.429 -2.681 1.00 90.94 304 THR A O 1
ATOM 2420 N N . MET A 1 305 ? 10.969 13.694 -3.825 1.00 94.00 305 MET A N 1
ATOM 2421 C CA . MET A 1 305 ? 10.134 12.688 -3.178 1.00 94.00 305 MET A CA 1
ATOM 2422 C C . MET A 1 305 ? 10.393 12.617 -1.666 1.00 94.00 305 MET A C 1
ATOM 2424 O O . MET A 1 305 ? 9.447 12.640 -0.878 1.00 94.00 305 MET A O 1
ATOM 2428 N N . ALA A 1 306 ? 11.662 12.615 -1.246 1.00 93.06 306 ALA A N 1
ATOM 2429 C CA . ALA A 1 306 ? 12.040 12.609 0.164 1.00 93.06 306 ALA A CA 1
ATOM 2430 C C . ALA A 1 306 ? 11.480 13.812 0.927 1.00 93.06 306 ALA A C 1
ATOM 2432 O O . ALA A 1 306 ? 11.081 13.673 2.082 1.00 93.06 306 ALA A O 1
ATOM 2433 N N . THR A 1 307 ? 11.426 14.984 0.290 1.00 94.00 307 THR A N 1
ATOM 2434 C CA . THR A 1 307 ? 10.873 16.206 0.888 1.00 94.00 307 THR A CA 1
ATOM 2435 C C . THR A 1 307 ? 9.391 16.033 1.215 1.00 94.00 307 THR A C 1
ATOM 2437 O O . THR A 1 307 ? 8.977 16.312 2.341 1.00 94.00 307 THR A O 1
ATOM 2440 N N . TYR A 1 308 ? 8.600 15.520 0.269 1.00 97.56 308 TYR A N 1
ATOM 2441 C CA . TYR A 1 308 ? 7.179 15.237 0.486 1.00 97.56 308 TYR A CA 1
ATOM 2442 C C . TYR A 1 308 ? 6.965 14.153 1.554 1.00 97.56 308 TYR A C 1
ATOM 2444 O O . TYR A 1 308 ? 6.190 14.352 2.489 1.00 97.56 308 TYR A O 1
ATOM 2452 N N . ILE A 1 309 ? 7.718 13.047 1.494 1.00 97.75 309 ILE A N 1
ATOM 2453 C CA . ILE A 1 309 ? 7.656 11.976 2.506 1.00 97.75 309 ILE A CA 1
ATOM 2454 C C . ILE A 1 309 ? 8.037 12.501 3.897 1.00 97.75 309 ILE A C 1
ATOM 2456 O O . ILE A 1 309 ? 7.405 12.139 4.883 1.00 97.75 309 ILE A O 1
ATOM 2460 N N . THR A 1 310 ? 9.025 13.392 4.000 1.00 97.56 310 THR A N 1
ATOM 2461 C CA . THR A 1 310 ? 9.442 13.988 5.280 1.00 97.56 310 THR A CA 1
ATOM 2462 C C . THR A 1 310 ? 8.341 14.860 5.882 1.00 97.56 310 THR A C 1
ATOM 2464 O O . THR A 1 310 ? 8.095 14.793 7.086 1.00 97.56 310 THR A O 1
ATOM 2467 N N . ARG A 1 311 ? 7.631 15.640 5.058 1.00 98.12 311 ARG A N 1
ATOM 2468 C CA . ARG A 1 311 ? 6.472 16.433 5.506 1.00 98.12 311 ARG A CA 1
ATOM 2469 C C . ARG A 1 311 ? 5.314 15.543 5.948 1.00 98.12 311 ARG A C 1
ATOM 2471 O O . ARG A 1 311 ? 4.727 15.792 6.999 1.00 98.12 311 ARG A O 1
ATOM 2478 N N . ALA A 1 312 ? 5.031 14.482 5.192 1.00 98.44 312 ALA A N 1
ATOM 2479 C CA . ALA A 1 312 ? 4.048 13.474 5.576 1.00 98.44 312 ALA A CA 1
ATOM 2480 C C . ALA A 1 312 ? 4.427 12.782 6.897 1.00 98.44 312 ALA A C 1
ATOM 2482 O O . ALA A 1 312 ? 3.562 12.562 7.743 1.00 98.44 312 ALA A O 1
ATOM 2483 N N . ASN A 1 313 ? 5.715 12.487 7.104 1.00 98.25 313 ASN A N 1
ATOM 2484 C CA . ASN A 1 313 ? 6.214 11.888 8.337 1.00 98.25 313 ASN A CA 1
ATOM 2485 C C . ASN A 1 313 ? 5.990 12.810 9.545 1.00 98.25 313 ASN A C 1
ATOM 2487 O O . ASN A 1 313 ? 5.407 12.392 10.541 1.00 98.25 313 ASN A O 1
ATOM 2491 N N . ALA A 1 314 ? 6.365 14.087 9.429 1.00 97.88 314 ALA A N 1
ATOM 2492 C CA . ALA A 1 314 ? 6.133 15.077 10.481 1.00 97.88 314 ALA A CA 1
ATOM 2493 C C . ALA A 1 314 ? 4.639 15.199 10.840 1.00 97.88 314 ALA A C 1
ATOM 2495 O O . ALA A 1 314 ? 4.279 15.141 12.010 1.00 97.88 314 ALA A O 1
ATOM 2496 N N . ALA A 1 315 ? 3.752 15.259 9.843 1.00 97.50 315 ALA A N 1
ATOM 2497 C CA . ALA A 1 315 ? 2.310 15.286 10.094 1.00 97.50 315 ALA A CA 1
ATOM 2498 C C . ALA A 1 315 ? 1.766 13.955 10.669 1.00 97.50 315 ALA A C 1
ATOM 2500 O O . ALA A 1 315 ? 0.790 13.958 11.418 1.00 97.50 315 ALA A O 1
ATOM 2501 N N . THR A 1 316 ? 2.397 12.814 10.369 1.00 98.00 316 THR A N 1
ATOM 2502 C CA . THR A 1 316 ? 2.052 11.509 10.969 1.00 98.00 316 THR A CA 1
ATOM 2503 C C . THR A 1 316 ? 2.468 11.437 12.439 1.00 98.00 316 THR A C 1
ATOM 2505 O O . THR A 1 316 ? 1.727 10.896 13.261 1.00 98.00 316 THR A O 1
ATOM 2508 N N . LEU A 1 317 ? 3.617 12.021 12.790 1.00 96.62 317 LEU A N 1
ATOM 2509 C CA . LEU A 1 317 ? 4.044 12.191 14.177 1.00 96.62 317 LEU A CA 1
ATOM 2510 C C . LEU A 1 317 ? 3.012 13.013 14.964 1.00 96.62 317 LEU A C 1
ATOM 2512 O O . LEU A 1 317 ? 2.577 12.581 16.032 1.00 96.62 317 LEU A O 1
ATOM 2516 N N . ASP A 1 318 ? 2.545 14.128 14.394 1.00 95.94 318 ASP A N 1
ATOM 2517 C CA . ASP A 1 318 ? 1.488 14.948 14.996 1.00 95.94 318 ASP A CA 1
ATOM 2518 C C . ASP A 1 318 ? 0.193 14.142 15.198 1.00 95.94 318 ASP A C 1
ATOM 2520 O O . ASP A 1 318 ? -0.407 14.193 16.271 1.00 95.94 318 ASP A O 1
ATOM 2524 N N . LEU A 1 319 ? -0.231 13.344 14.207 1.00 96.38 319 LEU A N 1
ATOM 2525 C CA . LEU A 1 319 ? -1.396 12.457 14.342 1.00 96.38 319 LEU A CA 1
ATOM 2526 C C . LEU A 1 319 ? -1.231 11.460 15.487 1.00 96.38 319 LEU A C 1
ATOM 2528 O O . LEU A 1 319 ? -2.156 11.279 16.281 1.00 96.38 319 LEU A O 1
ATOM 2532 N N . ARG A 1 320 ? -0.064 10.816 15.586 1.00 95.75 320 ARG A N 1
ATOM 2533 C CA . ARG A 1 320 ? 0.243 9.871 16.665 1.00 95.75 320 ARG A CA 1
ATOM 2534 C C . ARG A 1 320 ? 0.110 10.542 18.032 1.00 95.75 320 ARG A C 1
ATOM 2536 O O . ARG A 1 320 ? -0.496 9.966 18.938 1.00 95.75 320 ARG A O 1
ATOM 2543 N N . ASP A 1 321 ? 0.625 11.759 18.169 1.00 94.56 321 ASP A N 1
ATOM 2544 C CA . ASP A 1 321 ? 0.570 12.521 19.414 1.00 94.56 321 ASP A CA 1
ATOM 2545 C C . ASP A 1 321 ? -0.853 12.998 19.741 1.00 94.56 321 ASP A C 1
ATOM 2547 O O . ASP A 1 321 ? -1.275 12.914 20.896 1.00 94.56 321 ASP A O 1
ATOM 2551 N N . ILE A 1 322 ? -1.635 13.415 18.740 1.00 94.88 322 ILE A N 1
ATOM 2552 C CA . ILE A 1 322 ? -3.055 13.761 18.910 1.00 94.88 322 ILE A CA 1
ATOM 2553 C C . ILE A 1 322 ? -3.860 12.541 19.380 1.00 94.88 322 ILE A C 1
ATOM 2555 O O . ILE A 1 322 ? -4.704 12.674 20.263 1.00 94.88 322 ILE A O 1
ATOM 2559 N N . MET A 1 323 ? -3.582 11.339 18.860 1.00 93.62 323 MET A N 1
ATOM 2560 C CA . MET A 1 323 ? -4.269 10.120 19.312 1.00 93.62 323 MET A CA 1
ATOM 2561 C C . MET A 1 323 ? -3.971 9.770 20.781 1.00 93.62 323 MET A C 1
ATOM 2563 O O . MET A 1 323 ? -4.788 9.099 21.413 1.00 93.62 323 MET A O 1
ATOM 2567 N N . MET A 1 324 ? -2.830 10.208 21.337 1.00 87.31 324 MET A N 1
ATOM 2568 C CA . MET A 1 324 ? -2.520 10.043 22.768 1.00 87.31 324 MET A CA 1
ATOM 2569 C C . MET A 1 324 ? -3.296 11.001 23.662 1.00 87.31 324 MET A C 1
ATOM 2571 O O . MET A 1 324 ? -3.635 10.648 24.790 1.00 87.31 324 MET A O 1
ATOM 2575 N N . ARG A 1 325 ? -3.509 12.231 23.196 1.00 78.50 325 ARG A N 1
ATOM 2576 C CA . ARG A 1 325 ? -4.097 13.296 24.007 1.00 78.50 325 ARG A CA 1
ATOM 2577 C C . ARG A 1 325 ? -5.603 13.066 24.095 1.00 78.50 325 ARG A C 1
ATOM 2579 O O . ARG A 1 325 ? -6.249 12.864 23.070 1.00 78.50 325 ARG A O 1
ATOM 2586 N N . GLY A 1 326 ? -6.119 12.996 25.324 1.00 60.75 326 GLY A N 1
ATOM 2587 C CA . GLY A 1 326 ? -7.528 12.764 25.668 1.00 60.75 326 GLY A CA 1
ATOM 2588 C C . GLY A 1 326 ? -8.432 13.841 25.109 1.00 60.75 326 GLY A C 1
ATOM 2589 O O . GLY A 1 326 ? -8.273 14.992 25.554 1.00 60.75 326 GLY A O 1
#

pLDDT: mean 88.32, std 14.16, range [43.09, 98.88]